Protein AF-A0A8T2P5W5-F1 (afdb_monomer)

Sequence (248 aa):
HEFTTTSQKTYERLNFRKAGTGVYHTVVFQAEGATLTDVHRFCQSTCSQESCCDGFILNQNILSGGLQYNKQRMQFTFSFGGQNFNITDAALPPTSKNKTDYQATIIGFERIYLWRDSDMTTRQKSPTECAGVSTQLGQRVPIPDGVKEGFKAVDSTAVRVDSSRNIPNQQYWIFKHHSSAEEAQLWCLQRCEEEELCHVADIRDDGPSYFTCALYPNTQVCGAYDTPLRQPCSLVLPQPPQKAHRKQ

Organism: NCBI:txid121402

Radius of gyration: 22.55 Å; Cα contacts (8 Å, |Δi|>4): 363; chains: 1; bounding box: 73×47×56 Å

Nearest PDB structures (foldseek):
  7n4y-assembly1_B  TM=6.938E-01  e=2.577E-16  Bos indicus x Bos taurus
  6scj-assembly1_B  TM=6.973E-01  e=2.146E-13  Homo sapiens
  7b75-assembly1_B  TM=6.772E-01  e=4.683E-13  Homo sapiens
  7qtq-assembly1_B  TM=8.649E-01  e=1.320E-07  Bos taurus
  7qtq-assembly1_A  TM=8.640E-01  e=1.243E-07  Bos taurus

Secondary structure (DSSP, 8-state):
--------PPEEE-S-S---S---------TTT--HHHHHHHHHHHHHH-TT-SEEEEEE----S--EEETTTTEEEEEETTEEEEEEGGGS-GGGTT----------EEEEEEETT--TTTSPPPPGGGS----TT-S-PPPPGGGGGGEEEPPGGGEEE-TTS----EEEEEETTT--HHHHHHHHHHHHHH-TT--EEEEE--SSSEEEEEEE---EEPPPTTS-S-PPPEEEESS--SSEEEE-

Mean predicted aligned error: 12.71 Å

Solvent-accessible surface area (backbone atoms only — not comparable to full-atom values): 15380 Å² total; per-residue (Å²): 134,84,80,78,76,72,73,79,74,54,69,42,80,51,94,53,77,76,68,90,72,83,66,62,78,87,85,87,81,56,78,92,80,47,53,74,69,54,52,49,52,48,52,52,51,55,36,59,73,38,91,79,43,53,56,53,74,48,71,52,64,58,81,60,46,43,63,55,69,40,81,90,74,48,26,33,46,46,77,52,83,90,42,81,44,75,47,48,64,88,84,54,67,86,85,64,80,84,74,87,83,48,65,68,62,79,68,66,49,56,46,35,30,37,34,73,83,57,51,70,68,76,52,74,84,68,61,76,87,63,53,35,72,71,50,88,86,58,60,81,68,79,76,62,76,68,59,59,72,52,40,40,79,55,61,62,88,60,47,44,67,40,69,86,54,92,71,76,63,52,77,45,79,44,46,51,68,82,36,53,76,65,55,46,44,53,51,40,48,49,50,37,69,75,36,87,65,36,31,31,32,30,43,36,83,86,51,98,53,30,32,41,30,39,35,26,45,84,48,63,47,57,62,60,96,88,50,85,90,76,57,72,67,28,42,52,36,56,54,82,65,78,51,27,31,31,60,111

Structure (mmCIF, N/CA/C/O backbone):
data_AF-A0A8T2P5W5-F1
#
_entry.id   AF-A0A8T2P5W5-F1
#
loop_
_atom_site.group_PDB
_atom_site.id
_atom_site.type_symbol
_atom_site.label_atom_id
_atom_site.label_alt_id
_atom_site.label_comp_id
_atom_site.label_asym_id
_atom_site.label_entity_id
_atom_site.label_seq_id
_atom_site.pdbx_PDB_ins_code
_atom_site.Cartn_x
_atom_site.Cartn_y
_atom_site.Cartn_z
_atom_site.occupancy
_atom_site.B_iso_or_equiv
_atom_site.auth_seq_id
_atom_site.auth_comp_id
_atom_site.auth_asym_id
_atom_site.auth_atom_id
_atom_site.pdbx_PDB_model_num
ATOM 1 N N . HIS A 1 1 ? 36.006 -19.719 -9.994 1.00 31.94 1 HIS A N 1
ATOM 2 C CA . HIS A 1 1 ? 34.819 -19.087 -10.595 1.00 31.94 1 HIS A CA 1
ATOM 3 C C . HIS A 1 1 ? 33.592 -19.734 -9.983 1.00 31.94 1 HIS A C 1
ATOM 5 O O . HIS A 1 1 ? 33.198 -20.807 -10.419 1.00 31.94 1 HIS A O 1
ATOM 11 N N . GLU A 1 2 ? 33.064 -19.145 -8.912 1.00 26.70 2 GLU A N 1
ATOM 12 C CA . GLU A 1 2 ? 31.767 -19.552 -8.376 1.00 26.70 2 GLU A CA 1
ATOM 13 C C . GLU A 1 2 ? 30.689 -19.072 -9.345 1.00 26.70 2 GLU A C 1
ATOM 15 O O . GLU A 1 2 ? 30.576 -17.881 -9.628 1.00 26.70 2 GLU A O 1
ATOM 20 N N . PHE A 1 3 ? 29.940 -20.018 -9.904 1.00 30.50 3 PHE A N 1
ATOM 21 C CA . PHE A 1 3 ? 28.687 -19.723 -10.574 1.00 30.50 3 PHE A CA 1
ATOM 22 C C . PHE A 1 3 ? 27.689 -19.337 -9.485 1.00 30.50 3 PHE A C 1
ATOM 24 O O . PHE A 1 3 ? 27.093 -20.204 -8.849 1.00 30.50 3 PHE A O 1
ATOM 31 N N . THR A 1 4 ? 27.499 -18.040 -9.259 1.00 33.09 4 THR A N 1
ATOM 32 C CA . THR A 1 4 ? 26.260 -17.545 -8.666 1.00 33.09 4 THR A CA 1
ATOM 33 C C . THR A 1 4 ? 25.150 -17.889 -9.649 1.00 33.09 4 THR A C 1
ATOM 35 O O . THR A 1 4 ? 24.893 -17.174 -10.612 1.00 33.09 4 THR A O 1
ATOM 38 N N . THR A 1 5 ? 24.518 -19.043 -9.454 1.00 36.25 5 THR A N 1
ATOM 39 C CA . THR A 1 5 ? 23.202 -19.326 -10.018 1.00 36.25 5 THR A CA 1
ATOM 40 C C . THR A 1 5 ? 22.262 -18.266 -9.468 1.00 36.25 5 THR A C 1
ATOM 42 O O . THR A 1 5 ? 21.729 -18.421 -8.371 1.00 36.25 5 THR A O 1
ATOM 45 N N . THR A 1 6 ? 22.113 -17.152 -10.186 1.00 52.16 6 THR A N 1
ATOM 46 C CA . THR A 1 6 ? 21.076 -16.163 -9.916 1.00 52.16 6 THR A CA 1
ATOM 47 C C . THR A 1 6 ? 19.766 -16.928 -9.997 1.00 52.16 6 THR A C 1
ATOM 49 O O . THR A 1 6 ? 19.377 -17.384 -11.075 1.00 52.16 6 THR A O 1
ATOM 52 N N . SER A 1 7 ? 19.130 -17.167 -8.851 1.00 57.09 7 SER A N 1
ATOM 53 C CA . SER A 1 7 ? 17.782 -17.713 -8.821 1.00 57.09 7 SER A CA 1
ATOM 54 C C . SER A 1 7 ? 16.935 -16.853 -9.754 1.00 57.09 7 SER A C 1
ATOM 56 O O . SER A 1 7 ? 16.974 -15.622 -9.700 1.00 57.09 7 SER A O 1
ATOM 58 N N . GLN A 1 8 ? 16.252 -17.494 -10.699 1.00 74.31 8 GLN A N 1
ATOM 59 C CA . GLN A 1 8 ? 15.473 -16.780 -11.698 1.00 74.31 8 GLN A CA 1
ATOM 60 C C . GLN A 1 8 ? 14.353 -16.025 -10.971 1.00 74.31 8 GLN A C 1
ATOM 62 O O . GLN A 1 8 ? 13.382 -16.634 -10.516 1.00 74.31 8 GLN A O 1
ATOM 67 N N . LYS A 1 9 ? 14.514 -14.702 -10.809 1.00 87.06 9 LYS A N 1
ATOM 68 C CA . LYS A 1 9 ? 13.533 -13.863 -10.115 1.00 87.06 9 LYS A CA 1
ATOM 69 C C . LYS A 1 9 ? 12.185 -14.006 -10.816 1.00 87.06 9 LYS A C 1
ATOM 71 O O . LYS A 1 9 ? 12.059 -13.772 -12.020 1.00 87.06 9 LYS A O 1
ATOM 76 N N . THR A 1 10 ? 11.178 -14.415 -10.053 1.00 89.81 10 THR A N 1
ATOM 77 C CA . THR A 1 10 ? 9.812 -14.582 -10.552 1.00 89.81 10 THR A CA 1
ATOM 78 C C . THR A 1 10 ? 8.980 -13.387 -10.121 1.00 89.81 10 THR A C 1
ATOM 80 O O . THR A 1 10 ? 8.837 -13.120 -8.928 1.00 89.81 10 THR A O 1
ATOM 83 N N . TYR A 1 11 ? 8.443 -12.660 -11.098 1.00 91.38 11 TYR A N 1
ATOM 84 C CA . TYR A 1 11 ? 7.692 -11.434 -10.861 1.00 91.38 11 TYR A CA 1
ATOM 85 C C . TYR A 1 11 ? 6.194 -11.676 -10.944 1.00 91.38 11 TYR A C 1
ATOM 87 O O . TYR A 1 11 ? 5.699 -12.265 -11.907 1.00 91.38 11 TYR A O 1
ATOM 95 N N . GLU A 1 12 ? 5.470 -11.155 -9.964 1.00 91.50 12 GLU A N 1
ATOM 96 C CA . GLU A 1 12 ? 4.017 -11.189 -9.922 1.00 91.50 12 GLU A CA 1
ATOM 97 C C . GLU A 1 12 ? 3.433 -9.809 -10.137 1.00 9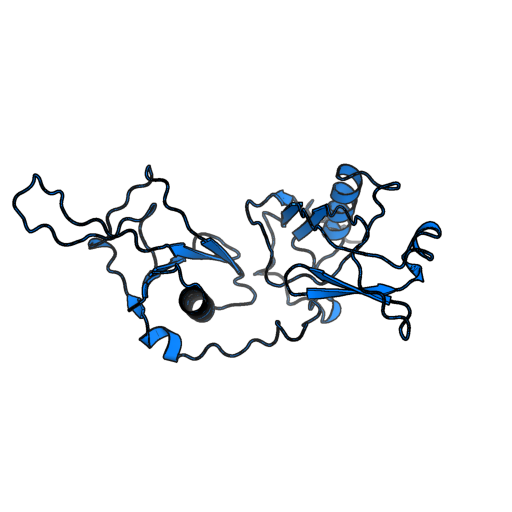1.50 12 GLU A C 1
ATOM 99 O O . GLU A 1 12 ? 3.867 -8.826 -9.534 1.00 91.50 12 GLU A O 1
ATOM 104 N N . ARG A 1 13 ? 2.402 -9.752 -10.982 1.00 89.94 13 ARG A N 1
ATOM 105 C CA . ARG A 1 13 ? 1.618 -8.540 -11.153 1.00 89.94 13 ARG A CA 1
ATOM 106 C C . ARG A 1 13 ? 0.750 -8.329 -9.919 1.00 89.94 13 ARG A C 1
ATOM 108 O O . ARG A 1 13 ? -0.084 -9.169 -9.594 1.00 89.94 13 ARG A O 1
ATOM 115 N N . LEU A 1 14 ? 0.901 -7.170 -9.299 1.00 87.56 14 LEU A N 1
ATOM 116 C CA . LEU A 1 14 ? 0.086 -6.751 -8.175 1.00 87.56 14 LEU A CA 1
ATOM 117 C C . LEU A 1 14 ? -1.181 -6.023 -8.638 1.00 87.56 14 LEU A C 1
ATOM 119 O O . LEU A 1 14 ? -1.238 -5.454 -9.731 1.00 87.56 14 LEU A O 1
ATOM 123 N N . ASN A 1 15 ? -2.178 -5.983 -7.755 1.00 83.94 15 ASN A N 1
ATOM 124 C CA . ASN A 1 15 ? -3.429 -5.249 -7.965 1.00 83.94 15 ASN A CA 1
ATOM 125 C C . ASN A 1 15 ? -3.363 -3.781 -7.493 1.00 83.94 15 ASN A C 1
ATOM 127 O O . ASN A 1 15 ? -4.387 -3.098 -7.458 1.00 83.94 15 ASN A O 1
ATOM 131 N N . PHE A 1 16 ? -2.173 -3.281 -7.146 1.00 79.62 16 PHE A N 1
ATOM 132 C CA . PHE A 1 16 ? -1.971 -1.874 -6.801 1.00 79.62 16 PHE A CA 1
ATOM 133 C C . PHE A 1 16 ? -1.970 -0.990 -8.039 1.00 79.62 16 PHE A C 1
ATOM 135 O O . PHE A 1 16 ? -1.527 -1.381 -9.118 1.00 79.62 16 PHE A O 1
ATOM 142 N N . ARG A 1 17 ? -2.448 0.239 -7.846 1.00 68.50 17 ARG A N 1
ATOM 143 C CA . ARG A 1 17 ? -2.510 1.257 -8.898 1.00 68.50 17 ARG A CA 1
ATOM 144 C C . ARG A 1 17 ? -1.330 2.215 -8.896 1.00 68.50 17 ARG A C 1
ATOM 146 O O . ARG A 1 17 ? -1.208 2.950 -9.859 1.00 68.50 17 ARG A O 1
ATOM 153 N N . LYS A 1 18 ? -0.554 2.260 -7.809 1.00 69.75 18 LYS A N 1
ATOM 154 C CA . LYS A 1 18 ? 0.545 3.207 -7.614 1.00 69.75 18 LYS A CA 1
ATOM 155 C C . LYS A 1 18 ? 1.551 2.680 -6.592 1.00 69.75 18 LYS A C 1
ATOM 157 O O . LYS A 1 18 ? 1.154 2.034 -5.623 1.00 69.75 18 LYS A O 1
ATOM 162 N N . ALA A 1 19 ? 2.828 3.006 -6.783 1.00 67.31 19 ALA A N 1
ATOM 163 C CA . ALA A 1 19 ? 3.866 2.886 -5.759 1.00 67.31 19 ALA A CA 1
ATOM 164 C C . ALA A 1 19 ? 4.188 4.273 -5.176 1.00 67.31 19 ALA A C 1
ATOM 166 O O . ALA A 1 19 ? 4.350 5.239 -5.920 1.00 67.31 19 ALA A O 1
ATOM 167 N N . GLY A 1 20 ? 4.236 4.389 -3.845 1.00 62.25 20 GLY A N 1
ATOM 168 C CA . GLY A 1 20 ? 4.478 5.667 -3.161 1.00 62.25 20 GLY A CA 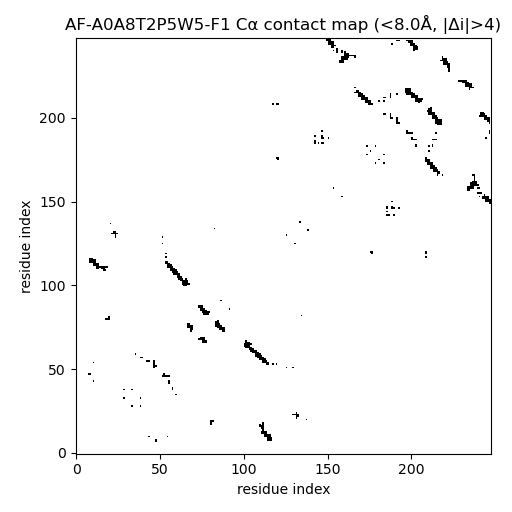1
ATOM 169 C C . GLY A 1 20 ? 5.955 6.063 -3.061 1.00 62.25 20 GLY A C 1
ATOM 170 O O . GLY A 1 20 ? 6.265 7.250 -3.043 1.00 62.25 20 GLY A O 1
ATOM 171 N N . THR A 1 21 ? 6.860 5.084 -2.999 1.00 65.38 21 THR A N 1
ATOM 172 C CA . THR A 1 21 ? 8.315 5.260 -2.849 1.00 65.38 21 THR A CA 1
ATOM 173 C C . THR A 1 21 ? 9.062 4.086 -3.504 1.00 65.38 21 THR A C 1
ATOM 175 O O . THR A 1 21 ? 8.441 3.102 -3.906 1.00 65.38 21 THR A O 1
ATOM 178 N N . GLY A 1 22 ? 10.394 4.180 -3.621 1.00 63.16 22 GLY A N 1
ATOM 179 C CA . GLY A 1 22 ? 11.247 3.051 -4.032 1.00 63.16 22 GLY A CA 1
ATOM 180 C C . GLY A 1 22 ? 11.596 2.974 -5.523 1.00 63.16 22 GLY A C 1
ATOM 181 O O . GLY A 1 22 ? 12.204 1.999 -5.953 1.00 63.16 22 GLY A O 1
ATOM 182 N N . VAL A 1 23 ? 11.264 3.995 -6.319 1.00 68.06 23 VAL A N 1
ATOM 183 C CA . VAL A 1 23 ? 11.706 4.086 -7.721 1.00 68.06 23 VAL A CA 1
ATOM 184 C C . VAL A 1 23 ? 13.104 4.704 -7.770 1.00 68.06 23 VAL A C 1
ATOM 186 O O . VAL A 1 23 ? 13.278 5.881 -7.460 1.00 68.06 23 VAL A O 1
ATOM 189 N N . TYR A 1 24 ? 14.109 3.915 -8.156 1.00 63.78 24 TYR A N 1
ATOM 190 C CA . TYR A 1 24 ? 15.501 4.379 -8.263 1.00 63.78 24 TYR A CA 1
ATOM 191 C C . TYR A 1 24 ? 16.001 4.496 -9.706 1.00 63.78 24 TYR A C 1
ATOM 193 O O . TYR A 1 24 ? 16.910 5.276 -9.978 1.00 63.78 24 TYR A O 1
ATOM 201 N N . HIS A 1 25 ? 15.385 3.771 -10.641 1.00 69.38 25 HIS A N 1
ATOM 202 C CA . HIS A 1 25 ? 15.751 3.781 -12.052 1.00 69.38 25 HIS A CA 1
ATOM 203 C C . HIS A 1 25 ? 14.504 3.944 -12.926 1.00 69.38 25 HIS A C 1
ATOM 205 O O . HIS A 1 25 ? 13.449 3.377 -12.642 1.00 69.38 25 HIS A O 1
ATOM 211 N N . THR A 1 26 ? 14.589 4.755 -13.981 1.00 70.06 26 THR A N 1
ATOM 212 C CA . THR A 1 26 ? 13.466 5.014 -14.893 1.00 70.06 26 THR A CA 1
ATOM 213 C C . THR A 1 26 ? 13.966 5.074 -16.325 1.00 70.06 26 THR A C 1
ATOM 215 O O . THR A 1 26 ? 14.898 5.813 -16.632 1.00 70.06 26 THR A O 1
ATOM 218 N N . VAL A 1 27 ? 13.308 4.319 -17.202 1.00 70.25 27 VAL A N 1
ATOM 219 C CA . VAL A 1 27 ? 13.601 4.266 -18.636 1.00 70.25 27 VAL A CA 1
ATOM 220 C C . VAL A 1 27 ? 12.326 4.592 -19.404 1.00 70.25 27 VAL A C 1
ATOM 222 O O . VAL A 1 27 ? 11.241 4.144 -19.034 1.00 70.25 27 VAL A O 1
ATOM 225 N N . VAL A 1 28 ? 12.454 5.384 -20.467 1.00 70.75 28 VAL A N 1
ATOM 226 C CA . VAL A 1 28 ? 11.335 5.806 -21.315 1.00 70.75 28 VAL A CA 1
ATOM 227 C C . VAL A 1 28 ? 11.518 5.221 -22.710 1.00 70.75 28 VAL A C 1
ATOM 229 O O . VAL A 1 28 ? 12.572 5.383 -23.320 1.00 70.75 28 VAL A O 1
ATOM 232 N N . PHE A 1 29 ? 10.477 4.558 -23.212 1.00 66.44 29 PHE A N 1
ATOM 233 C CA . PHE A 1 29 ? 10.442 3.953 -24.543 1.00 66.44 29 PHE A CA 1
ATOM 234 C C . PHE A 1 29 ? 9.488 4.722 -25.454 1.00 66.44 29 PHE A C 1
ATOM 236 O O . PHE A 1 29 ? 8.441 5.197 -25.013 1.00 66.44 29 PHE A O 1
ATOM 243 N N . GLN A 1 30 ? 9.829 4.816 -26.738 1.00 63.22 30 GLN A N 1
ATOM 244 C CA . GLN A 1 30 ? 8.930 5.371 -27.748 1.00 63.22 30 GLN A CA 1
ATOM 245 C C . GLN A 1 30 ? 7.917 4.315 -28.196 1.00 63.22 30 GLN A C 1
ATOM 247 O O . GLN A 1 30 ? 8.290 3.176 -28.475 1.00 63.22 30 GLN A O 1
ATOM 252 N N . ALA A 1 31 ? 6.648 4.713 -28.318 1.00 62.12 31 ALA A N 1
ATOM 253 C CA . ALA A 1 31 ? 5.560 3.811 -28.700 1.00 62.12 31 ALA A CA 1
ATOM 254 C C . ALA A 1 31 ? 5.723 3.213 -30.112 1.00 62.12 31 ALA A C 1
ATOM 256 O O . ALA A 1 31 ? 5.263 2.104 -30.357 1.00 62.12 31 ALA A O 1
ATOM 257 N N . GLU A 1 32 ? 6.396 3.918 -31.028 1.00 62.66 32 GLU A N 1
ATOM 258 C CA . GLU A 1 32 ? 6.670 3.435 -32.392 1.00 62.66 32 GLU A CA 1
ATOM 259 C C . GLU A 1 32 ? 7.803 2.393 -32.443 1.00 62.66 32 GLU A C 1
ATOM 261 O O . GLU A 1 32 ? 7.894 1.635 -33.405 1.00 62.66 32 GLU A O 1
ATOM 266 N N . GLY A 1 33 ? 8.656 2.335 -31.412 1.00 65.81 33 GLY A N 1
ATOM 267 C CA . GLY A 1 33 ? 9.850 1.483 -31.378 1.00 65.81 33 GLY A CA 1
ATOM 268 C C . GLY A 1 33 ? 9.773 0.281 -30.435 1.00 65.81 33 GLY A C 1
ATOM 269 O O . GLY A 1 33 ? 10.686 -0.542 -30.446 1.00 65.81 33 GLY A O 1
ATOM 270 N N . ALA A 1 34 ? 8.731 0.168 -29.605 1.00 72.12 34 ALA A N 1
ATOM 271 C CA . ALA A 1 34 ? 8.600 -0.919 -28.637 1.00 72.12 34 ALA A CA 1
ATOM 272 C C . ALA A 1 34 ? 7.134 -1.237 -28.319 1.00 72.12 34 ALA A C 1
ATOM 274 O O . ALA A 1 34 ? 6.332 -0.342 -28.045 1.00 72.12 34 ALA A O 1
ATOM 275 N N . THR A 1 35 ? 6.787 -2.526 -28.277 1.00 81.12 35 THR A N 1
ATOM 276 C CA . THR A 1 35 ? 5.483 -2.965 -27.763 1.00 81.12 35 THR A CA 1
ATOM 277 C C . THR A 1 35 ? 5.509 -3.077 -26.237 1.00 81.12 35 THR A C 1
ATOM 279 O O . THR A 1 35 ? 6.568 -3.236 -25.629 1.00 81.12 35 THR A O 1
ATOM 282 N N . LEU A 1 36 ? 4.341 -3.075 -25.582 1.00 80.81 36 LEU A N 1
ATOM 283 C CA . LEU A 1 36 ? 4.258 -3.303 -24.128 1.00 80.81 36 LEU A CA 1
ATOM 284 C C . LEU A 1 36 ? 4.911 -4.614 -23.687 1.00 80.81 36 LEU A C 1
ATOM 286 O O . LEU A 1 36 ? 5.462 -4.688 -22.592 1.00 80.81 36 LEU A O 1
ATOM 290 N N . THR A 1 37 ? 4.832 -5.647 -24.524 1.00 85.00 37 THR A N 1
ATOM 291 C CA . THR A 1 37 ? 5.444 -6.948 -24.250 1.00 85.00 37 THR A CA 1
ATOM 292 C C . THR A 1 37 ? 6.968 -6.855 -24.280 1.00 85.00 37 THR A C 1
ATOM 294 O O . THR A 1 37 ? 7.637 -7.477 -23.455 1.00 85.00 37 THR A O 1
ATOM 297 N N . ASP A 1 38 ? 7.523 -6.055 -25.192 1.00 85.75 38 ASP A N 1
ATOM 298 C CA . ASP A 1 38 ? 8.967 -5.826 -25.277 1.00 85.75 38 ASP A CA 1
ATOM 299 C C . ASP A 1 38 ? 9.466 -5.036 -24.072 1.00 85.75 38 ASP A C 1
ATOM 301 O O . ASP A 1 38 ? 10.432 -5.448 -23.434 1.00 85.75 38 ASP A O 1
ATOM 305 N N . VAL A 1 39 ? 8.749 -3.973 -23.692 1.00 84.56 39 VAL A N 1
ATOM 306 C CA . VAL A 1 39 ? 9.064 -3.185 -22.491 1.00 84.56 39 VAL A CA 1
ATOM 307 C C . VAL A 1 39 ? 8.958 -4.047 -21.231 1.00 84.56 39 VAL A C 1
ATOM 309 O O . VAL A 1 39 ? 9.839 -3.998 -20.377 1.00 84.56 39 VAL A O 1
ATOM 312 N N . HIS A 1 40 ? 7.933 -4.898 -21.128 1.00 88.00 40 HIS A N 1
ATOM 313 C CA . HIS A 1 40 ? 7.803 -5.841 -20.017 1.00 88.00 40 HIS A CA 1
ATOM 314 C C . HIS A 1 40 ? 9.013 -6.777 -19.916 1.00 88.00 40 HIS A C 1
ATOM 316 O O . HIS A 1 40 ? 9.596 -6.910 -18.841 1.00 88.00 40 HIS A O 1
ATOM 322 N N . ARG A 1 41 ? 9.421 -7.404 -21.029 1.00 89.31 41 ARG A N 1
ATOM 323 C CA . ARG A 1 41 ? 10.603 -8.281 -21.061 1.00 89.31 41 ARG A CA 1
ATOM 324 C C . ARG A 1 41 ? 11.886 -7.533 -20.720 1.00 89.31 41 ARG A C 1
ATOM 326 O O . ARG A 1 41 ? 12.713 -8.073 -19.990 1.00 89.31 41 ARG A O 1
ATOM 333 N N . PHE A 1 42 ? 12.035 -6.306 -21.215 1.00 88.88 42 PHE A N 1
ATOM 334 C CA . PHE A 1 42 ? 13.171 -5.454 -20.891 1.00 88.88 42 PHE A CA 1
ATOM 335 C C . PHE A 1 42 ? 13.244 -5.188 -19.384 1.00 88.88 42 PHE A C 1
ATOM 337 O O . PHE A 1 42 ? 14.240 -5.539 -18.759 1.00 88.88 42 PHE A O 1
ATOM 344 N N . CYS A 1 43 ? 12.177 -4.653 -18.780 1.00 89.25 43 CYS A N 1
ATOM 345 C CA . CYS A 1 43 ? 12.154 -4.343 -17.350 1.00 89.25 43 CYS A CA 1
ATOM 346 C C . CYS A 1 43 ? 12.377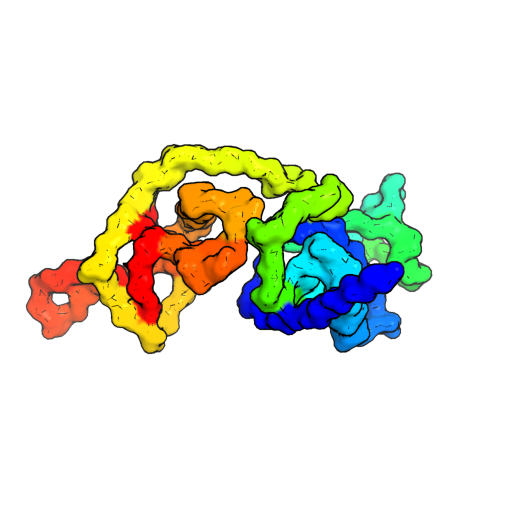 -5.590 -16.487 1.00 89.25 43 CYS A C 1
ATOM 348 O O . CYS A 1 43 ? 13.147 -5.536 -15.531 1.00 89.25 43 CYS A O 1
ATOM 350 N N . GLN A 1 44 ? 11.770 -6.721 -16.858 1.00 90.62 44 GLN A N 1
ATOM 351 C CA . GLN A 1 44 ? 11.987 -7.996 -16.178 1.00 90.62 44 GLN A CA 1
ATOM 352 C C . GLN A 1 44 ? 13.455 -8.437 -16.249 1.00 90.62 44 GLN A C 1
ATOM 354 O O . GLN A 1 44 ? 14.025 -8.825 -15.230 1.00 90.62 44 GLN A O 1
ATOM 359 N N . SER A 1 45 ? 14.077 -8.369 -17.428 1.00 89.56 45 SER A N 1
ATOM 360 C CA . SER A 1 45 ? 15.479 -8.751 -17.617 1.00 89.56 45 SER A CA 1
ATOM 361 C C . SER A 1 45 ? 16.423 -7.839 -16.835 1.00 89.56 45 SER A C 1
ATOM 363 O O . SER A 1 45 ? 17.265 -8.337 -16.093 1.00 89.56 45 SER A O 1
ATOM 365 N N . THR A 1 46 ? 16.264 -6.520 -16.954 1.00 88.56 46 THR A N 1
ATOM 366 C CA . THR A 1 46 ? 17.100 -5.535 -16.252 1.00 88.56 46 THR A CA 1
ATOM 367 C C . THR A 1 46 ? 16.982 -5.700 -14.738 1.00 88.56 46 THR A C 1
ATOM 369 O O . THR A 1 46 ? 17.985 -5.853 -14.047 1.00 88.56 46 THR A O 1
ATOM 372 N N . CYS A 1 47 ? 15.756 -5.809 -14.220 1.00 88.88 47 CYS A N 1
ATOM 373 C CA . CYS A 1 47 ? 15.517 -6.017 -12.792 1.00 88.88 47 CYS A CA 1
ATOM 374 C C . CYS A 1 47 ? 16.069 -7.363 -12.280 1.00 88.88 47 CYS A C 1
ATOM 376 O O . CYS A 1 47 ? 16.474 -7.492 -11.123 1.00 88.88 47 CYS A O 1
ATOM 378 N N . SER A 1 48 ? 16.117 -8.387 -13.136 1.00 89.69 48 SER A N 1
ATOM 379 C CA . SER A 1 48 ? 16.694 -9.689 -12.773 1.00 89.69 48 SER A CA 1
ATOM 380 C C . SER A 1 48 ? 18.214 -9.638 -12.642 1.00 89.69 48 SER A C 1
ATOM 382 O O . SER A 1 48 ? 18.777 -10.369 -11.830 1.00 89.69 48 SER A O 1
ATOM 384 N N . GLN A 1 49 ? 18.868 -8.784 -13.429 1.00 87.12 49 GLN A N 1
ATOM 385 C CA . GLN A 1 49 ? 20.323 -8.616 -13.423 1.00 87.12 49 GLN A CA 1
ATOM 386 C C . GLN A 1 49 ? 20.794 -7.700 -12.290 1.00 87.12 49 GLN A C 1
ATOM 388 O O . GLN A 1 49 ? 21.919 -7.836 -11.814 1.00 87.12 49 GLN A O 1
ATOM 393 N N . GLU A 1 50 ? 19.935 -6.794 -11.828 1.00 83.38 50 GLU A N 1
ATOM 394 C CA . GLU A 1 50 ? 20.262 -5.871 -10.748 1.00 83.38 50 GLU A CA 1
ATOM 395 C C . GLU A 1 50 ? 19.990 -6.485 -9.370 1.00 83.38 50 GLU A C 1
ATOM 397 O O . GLU A 1 50 ? 18.877 -6.912 -9.047 1.00 83.38 50 GLU A O 1
ATOM 402 N N . SER A 1 51 ? 21.007 -6.485 -8.506 1.00 79.81 51 SER A N 1
ATOM 403 C CA . SER A 1 51 ? 20.902 -6.985 -7.128 1.00 79.81 51 SER A CA 1
ATOM 404 C C . SER A 1 51 ? 19.912 -6.184 -6.283 1.00 79.81 51 SER A C 1
ATOM 406 O O . SER A 1 51 ? 19.301 -6.736 -5.377 1.00 79.81 51 SER A O 1
ATOM 408 N N . CYS A 1 52 ? 19.724 -4.904 -6.600 1.00 79.69 52 CYS A N 1
ATOM 409 C CA . CYS A 1 52 ? 18.884 -3.976 -5.850 1.00 79.69 52 CYS A CA 1
ATOM 410 C C . CYS A 1 52 ? 17.435 -3.907 -6.327 1.00 79.69 52 CYS A C 1
ATOM 412 O O . CYS A 1 52 ? 16.622 -3.224 -5.709 1.00 79.69 52 CYS A O 1
ATOM 414 N N . CYS A 1 53 ? 17.108 -4.590 -7.422 1.00 86.25 53 CYS A N 1
ATOM 415 C CA . CYS A 1 53 ? 15.781 -4.511 -7.994 1.00 86.25 53 CYS A CA 1
ATOM 416 C C . CYS A 1 53 ? 14.862 -5.584 -7.411 1.00 86.25 53 CYS A C 1
ATOM 418 O O . CYS A 1 53 ? 15.034 -6.782 -7.662 1.00 86.25 53 CYS A O 1
ATOM 420 N N . ASP A 1 54 ? 13.856 -5.136 -6.666 1.00 88.00 54 ASP A N 1
ATOM 421 C CA . ASP A 1 54 ? 12.817 -5.990 -6.084 1.00 88.00 54 ASP A CA 1
ATOM 422 C C . ASP A 1 54 ? 11.523 -5.997 -6.897 1.00 88.00 54 ASP A C 1
ATOM 424 O O . ASP A 1 54 ? 10.638 -6.816 -6.667 1.00 88.00 54 ASP A O 1
ATOM 428 N N . GLY A 1 55 ? 11.411 -5.117 -7.885 1.00 89.75 55 GLY A N 1
ATOM 429 C CA . GLY A 1 55 ? 10.226 -4.992 -8.712 1.00 89.75 55 GLY A CA 1
ATOM 430 C C . GLY A 1 55 ? 10.368 -3.885 -9.742 1.00 89.75 55 GLY A C 1
ATOM 431 O O . GLY A 1 55 ? 11.303 -3.089 -9.705 1.00 89.75 55 GLY A O 1
ATOM 432 N N . PHE A 1 56 ? 9.422 -3.833 -10.668 1.00 88.06 56 PHE A N 1
ATOM 433 C CA . PHE A 1 56 ? 9.369 -2.804 -11.695 1.00 88.06 56 PHE A CA 1
ATOM 434 C C . PHE A 1 56 ? 7.928 -2.381 -11.959 1.00 88.06 56 PHE A C 1
ATOM 436 O O . PHE A 1 56 ? 6.972 -3.120 -11.713 1.00 88.06 56 PHE A O 1
ATOM 443 N N . ILE A 1 57 ? 7.774 -1.166 -12.474 1.00 84.56 57 ILE A N 1
ATOM 444 C CA . ILE A 1 57 ? 6.478 -0.582 -12.804 1.00 84.56 57 ILE A CA 1
ATOM 445 C C . ILE A 1 57 ? 6.458 -0.334 -14.304 1.00 84.56 57 ILE A C 1
ATOM 447 O O . ILE A 1 57 ? 7.363 0.294 -14.851 1.00 84.56 57 ILE A O 1
ATOM 451 N N . LEU A 1 58 ? 5.420 -0.827 -14.970 1.00 83.12 58 LEU A N 1
ATOM 452 C CA . LEU A 1 58 ? 5.150 -0.517 -16.363 1.00 83.12 58 LEU A CA 1
ATOM 453 C C . LEU A 1 58 ? 4.041 0.509 -16.435 1.00 83.12 58 LEU A C 1
ATOM 455 O O . LEU A 1 58 ? 2.925 0.248 -15.991 1.00 83.12 58 LEU A O 1
ATOM 459 N N . ASN A 1 59 ? 4.353 1.637 -17.058 1.00 74.44 59 ASN A N 1
ATOM 460 C CA . ASN A 1 59 ? 3.396 2.699 -17.298 1.00 74.44 59 ASN A CA 1
ATOM 461 C C . ASN A 1 59 ? 3.223 2.881 -18.793 1.00 74.44 59 ASN A C 1
ATOM 463 O O . ASN A 1 59 ? 4.172 3.223 -19.498 1.00 74.44 59 ASN A O 1
ATOM 467 N N . GLN A 1 60 ? 2.004 2.658 -19.275 1.00 72.44 60 GLN A N 1
ATOM 468 C CA . GLN A 1 60 ? 1.640 3.054 -20.625 1.00 72.44 60 GLN A CA 1
ATOM 469 C C . GLN A 1 60 ? 0.942 4.401 -20.560 1.00 72.44 60 GLN A C 1
ATOM 471 O O . GLN A 1 60 ? -0.173 4.501 -20.052 1.00 72.44 60 GLN A O 1
ATOM 476 N N . ASN A 1 61 ? 1.608 5.419 -21.092 1.00 64.75 61 ASN A N 1
ATOM 477 C CA . ASN A 1 61 ? 1.056 6.756 -21.207 1.00 64.75 61 ASN A CA 1
ATOM 478 C C . ASN A 1 61 ? 0.898 7.097 -22.684 1.00 64.75 61 ASN A C 1
ATOM 480 O O . ASN A 1 61 ? 1.846 6.981 -23.462 1.00 64.75 61 ASN A O 1
ATOM 484 N N . ILE A 1 62 ? -0.294 7.546 -23.065 1.00 58.34 62 ILE A N 1
ATOM 485 C CA . ILE A 1 62 ? -0.492 8.195 -24.356 1.00 58.34 62 ILE A CA 1
ATOM 486 C C . ILE A 1 62 ? -0.082 9.652 -24.158 1.00 58.34 62 ILE A C 1
ATOM 488 O O . ILE A 1 62 ? -0.850 10.470 -23.657 1.00 58.34 62 ILE A O 1
ATOM 492 N N . LEU A 1 63 ? 1.165 9.972 -24.504 1.00 53.88 63 LEU A N 1
ATOM 493 C CA . LEU A 1 63 ? 1.649 11.351 -24.533 1.00 53.88 63 LEU A CA 1
ATOM 494 C C . LEU A 1 63 ? 1.118 12.036 -25.797 1.00 53.88 63 LEU A C 1
ATOM 496 O O . LEU A 1 63 ? 1.858 12.332 -26.734 1.00 53.88 63 LEU A O 1
ATOM 500 N N . SER A 1 64 ? -0.186 12.293 -25.830 1.00 43.78 64 SER A N 1
ATOM 501 C CA . SER A 1 64 ? -0.772 13.222 -26.790 1.00 43.78 64 SER A CA 1
ATOM 502 C C . SER A 1 64 ? -0.417 14.624 -26.331 1.00 43.78 64 SER A C 1
ATOM 504 O O . SER A 1 64 ? -1.171 15.220 -25.580 1.00 43.78 64 SER A O 1
ATOM 506 N N . GLY A 1 65 ? 0.782 15.078 -26.710 1.00 44.06 65 GLY A N 1
ATOM 507 C CA . GLY A 1 65 ? 1.263 16.449 -26.575 1.00 44.06 65 GLY A CA 1
ATOM 508 C C . GLY A 1 65 ? 0.824 17.169 -25.296 1.00 44.06 65 GLY A C 1
ATOM 509 O O . GLY A 1 65 ? -0.222 17.796 -25.295 1.00 44.06 65 GLY A O 1
ATOM 510 N N . GLY A 1 66 ? 1.630 17.124 -24.232 1.00 43.47 66 GLY A N 1
ATOM 511 C CA . GLY A 1 66 ? 1.244 17.667 -22.917 1.00 43.47 66 GLY A CA 1
ATOM 512 C C . GLY A 1 66 ? 2.401 18.009 -21.973 1.00 43.47 66 GLY A C 1
ATOM 513 O O . GLY A 1 66 ? 2.182 18.138 -20.775 1.00 43.47 66 GLY A O 1
ATOM 514 N N . LEU A 1 67 ? 3.639 18.083 -22.466 1.00 50.97 67 LEU A N 1
ATOM 515 C CA . LEU A 1 67 ? 4.821 18.249 -21.618 1.00 50.97 67 LEU A CA 1
ATOM 516 C C . LEU A 1 67 ? 5.218 19.730 -21.527 1.00 50.97 67 LEU A C 1
ATOM 518 O O . LEU A 1 67 ? 5.383 20.392 -22.553 1.00 50.97 67 LEU A O 1
ATOM 522 N N . GLN A 1 68 ? 5.417 20.250 -20.309 1.00 51.66 68 GLN A N 1
ATOM 523 C CA . GLN A 1 68 ? 5.968 21.594 -20.124 1.00 51.66 68 GLN A CA 1
ATOM 524 C C . GLN A 1 68 ? 7.455 21.582 -20.492 1.00 51.66 68 GLN A C 1
ATOM 526 O O . GLN A 1 68 ? 8.278 20.961 -19.815 1.00 51.66 68 GLN A O 1
ATOM 531 N N . TYR A 1 69 ? 7.794 22.256 -21.590 1.00 59.75 69 TYR A N 1
ATOM 532 C CA . TYR A 1 69 ? 9.172 22.398 -22.047 1.00 59.75 69 TYR A CA 1
ATOM 533 C C . TYR A 1 69 ? 9.852 23.583 -21.362 1.00 59.75 69 TYR A C 1
ATOM 535 O O . TYR A 1 69 ? 9.471 24.743 -21.551 1.00 59.75 69 TYR A O 1
ATOM 543 N N . ASN A 1 70 ? 10.907 23.308 -20.603 1.00 61.34 70 ASN A N 1
ATOM 544 C CA . ASN A 1 70 ? 11.786 24.339 -20.084 1.00 61.34 70 ASN A CA 1
ATOM 545 C C . ASN A 1 70 ? 12.809 24.730 -21.163 1.00 61.34 70 ASN A C 1
ATOM 547 O O . ASN A 1 70 ? 13.836 24.071 -21.332 1.00 61.34 70 ASN A O 1
ATOM 551 N N . LYS A 1 71 ? 12.541 25.844 -21.858 1.00 62.62 71 LYS A N 1
ATOM 552 C CA . LYS A 1 71 ? 13.400 26.381 -22.931 1.00 62.62 71 LYS A CA 1
ATOM 553 C C . LYS A 1 71 ? 14.830 26.702 -22.483 1.00 62.62 71 LYS A C 1
ATOM 555 O O . LYS A 1 71 ? 15.742 26.600 -23.291 1.00 62.62 71 LYS A O 1
ATOM 560 N N . GLN A 1 72 ? 15.035 27.091 -21.222 1.00 65.75 72 GLN A N 1
ATOM 561 C CA . GLN A 1 72 ? 16.362 27.453 -20.705 1.00 65.75 72 GLN A CA 1
ATOM 562 C C . GLN A 1 72 ? 17.231 26.221 -20.441 1.00 65.75 72 GLN A C 1
ATOM 564 O O . GLN A 1 72 ? 18.446 26.276 -20.592 1.00 65.75 72 GLN A O 1
ATOM 569 N N . ARG A 1 73 ? 16.605 25.113 -20.031 1.00 64.38 73 ARG A N 1
ATOM 570 C CA . ARG A 1 73 ? 17.291 23.867 -19.663 1.00 64.38 73 ARG A CA 1
ATOM 571 C C . ARG A 1 73 ? 17.222 22.779 -20.733 1.00 64.38 73 ARG A C 1
ATOM 573 O O . ARG A 1 73 ? 17.787 21.714 -20.523 1.00 64.38 73 ARG A O 1
ATOM 580 N N . MET A 1 74 ? 16.543 23.037 -21.853 1.00 63.47 74 MET A N 1
ATOM 581 C CA . MET A 1 74 ? 16.320 22.069 -22.936 1.00 63.47 74 MET A CA 1
ATOM 582 C C . MET A 1 74 ? 15.792 20.723 -22.417 1.00 63.47 74 MET A C 1
ATOM 584 O O . MET A 1 74 ? 16.273 19.646 -22.780 1.00 63.47 74 MET A O 1
ATOM 588 N N . GLN A 1 75 ? 14.825 20.795 -21.500 1.00 62.88 75 GLN A N 1
ATOM 589 C CA . GLN A 1 75 ? 14.263 19.624 -20.838 1.00 62.88 75 GLN A CA 1
ATOM 590 C C . GLN A 1 75 ? 12.747 19.734 -20.722 1.00 62.88 75 GLN A C 1
ATOM 592 O O . GLN A 1 75 ? 12.195 20.816 -20.518 1.00 62.88 75 GLN A O 1
ATOM 597 N N . PHE A 1 76 ? 12.084 18.593 -20.784 1.00 61.41 76 PHE A N 1
ATOM 598 C CA . PHE A 1 76 ? 10.677 18.436 -20.469 1.00 61.41 76 PHE A CA 1
ATOM 599 C C . PHE A 1 76 ? 10.548 17.961 -19.036 1.00 61.41 76 PHE A C 1
ATOM 601 O O . PHE A 1 76 ? 11.219 17.006 -18.647 1.00 61.41 76 PHE A O 1
ATOM 608 N N . THR A 1 77 ? 9.674 18.604 -18.270 1.00 56.94 77 THR A N 1
ATOM 609 C CA . THR A 1 77 ? 9.331 18.139 -16.928 1.00 56.94 77 THR A CA 1
ATOM 610 C C . THR A 1 77 ? 7.906 17.608 -16.928 1.00 56.94 77 THR A C 1
ATOM 612 O O . THR A 1 77 ? 6.987 18.297 -17.371 1.00 56.94 77 THR A O 1
ATOM 615 N N . PHE A 1 78 ? 7.706 16.395 -16.419 1.00 59.28 78 PHE A N 1
ATOM 616 C CA . PHE A 1 78 ? 6.372 15.883 -16.117 1.00 59.28 78 PHE A CA 1
ATOM 617 C C . PHE A 1 78 ? 6.331 15.277 -14.725 1.00 59.28 78 PHE A C 1
ATOM 619 O O . PHE A 1 78 ? 7.279 14.637 -14.277 1.00 59.28 78 PHE A O 1
ATOM 626 N N . SER A 1 79 ? 5.220 15.493 -14.036 1.00 49.31 79 SER A N 1
ATOM 627 C CA . SER A 1 79 ? 4.964 14.914 -12.725 1.00 49.31 79 SER A CA 1
ATOM 628 C C . SER A 1 79 ? 4.242 13.584 -12.905 1.00 49.31 79 SER A C 1
ATOM 630 O O . SER A 1 79 ? 3.171 13.536 -13.505 1.00 49.31 79 SER A O 1
ATOM 632 N N . PHE A 1 80 ? 4.807 12.501 -12.384 1.00 50.00 80 PHE A N 1
ATOM 633 C CA . PHE A 1 80 ? 4.193 11.182 -12.388 1.00 50.00 80 PHE A CA 1
ATOM 634 C C . PHE A 1 80 ? 4.321 10.544 -11.004 1.00 50.00 80 PHE A C 1
ATOM 636 O O . PHE A 1 80 ? 5.384 10.551 -10.394 1.00 50.00 80 PHE A O 1
ATOM 643 N N . GLY A 1 81 ? 3.212 10.054 -10.449 1.00 43.78 81 GLY A N 1
ATOM 644 C CA . GLY A 1 81 ? 3.215 9.424 -9.128 1.00 43.78 81 GLY A CA 1
ATOM 645 C C . GLY A 1 81 ? 3.613 10.337 -7.950 1.00 43.78 81 GLY A C 1
ATOM 646 O O . GLY A 1 81 ? 3.802 9.836 -6.848 1.00 43.78 81 GLY A O 1
ATOM 647 N N . GLY A 1 82 ? 3.677 11.662 -8.126 1.00 45.16 82 GLY A N 1
ATOM 648 C CA . GLY A 1 82 ? 4.240 12.598 -7.133 1.00 45.16 82 GLY A CA 1
ATOM 649 C C . GLY A 1 82 ? 5.746 12.849 -7.299 1.00 45.16 82 GLY A C 1
ATOM 650 O O . GLY A 1 82 ? 6.332 13.602 -6.529 1.00 45.16 82 GLY A O 1
ATOM 651 N N . GLN A 1 83 ? 6.364 12.257 -8.324 1.00 45.94 83 GLN A N 1
ATOM 652 C CA . GLN A 1 83 ? 7.753 12.458 -8.716 1.00 45.94 83 GLN A CA 1
ATOM 653 C C . GLN A 1 83 ? 7.823 13.305 -9.990 1.00 45.94 83 GLN A C 1
ATOM 655 O O . GLN A 1 83 ? 7.109 13.056 -10.956 1.00 45.94 83 GLN A O 1
ATOM 660 N N . ASN A 1 84 ? 8.694 14.314 -10.002 1.00 56.06 84 ASN A N 1
ATOM 661 C CA . ASN A 1 84 ? 8.958 15.114 -11.196 1.00 56.06 84 ASN A CA 1
ATOM 662 C C . ASN A 1 84 ? 10.090 14.472 -11.997 1.00 56.06 84 ASN A C 1
ATOM 664 O O . ASN A 1 84 ? 11.201 14.311 -11.492 1.00 56.06 84 ASN A O 1
ATOM 668 N N . PHE A 1 85 ? 9.813 14.135 -13.248 1.00 58.00 85 PHE A N 1
ATOM 669 C CA . PHE A 1 85 ? 10.761 13.561 -14.191 1.00 58.00 85 PHE A CA 1
ATOM 670 C C . PHE A 1 85 ? 11.219 14.629 -15.167 1.00 58.00 85 PHE A C 1
ATOM 672 O O . PHE A 1 85 ? 10.389 15.333 -15.738 1.00 58.00 85 PHE A O 1
ATOM 679 N N . ASN A 1 86 ? 12.533 14.717 -15.379 1.00 61.03 86 ASN A N 1
ATOM 680 C CA . ASN A 1 86 ? 13.139 15.616 -16.353 1.00 61.03 86 ASN A CA 1
ATOM 681 C C . ASN A 1 86 ? 13.713 14.791 -17.509 1.00 61.03 86 ASN A C 1
ATOM 683 O O . ASN A 1 86 ? 14.661 14.035 -17.309 1.00 61.03 86 ASN A O 1
ATOM 687 N N . ILE A 1 87 ? 13.153 14.939 -18.707 1.00 60.44 87 ILE A N 1
ATOM 688 C CA . ILE A 1 87 ? 13.677 14.341 -19.940 1.00 60.44 87 ILE A CA 1
ATOM 689 C C . ILE A 1 87 ? 14.426 15.429 -20.702 1.00 60.44 87 ILE A C 1
ATOM 691 O O . ILE A 1 87 ? 13.840 16.455 -21.040 1.00 60.44 87 ILE A O 1
ATOM 695 N N . THR A 1 88 ? 15.708 15.219 -20.985 1.00 61.09 88 THR A N 1
ATOM 696 C CA . THR A 1 88 ? 16.493 16.119 -21.837 1.00 61.09 88 THR A CA 1
ATOM 697 C C . THR A 1 88 ? 16.207 15.868 -23.316 1.00 61.09 88 THR A C 1
ATOM 699 O O . THR A 1 88 ? 15.876 14.755 -23.726 1.00 61.09 88 THR A O 1
ATOM 702 N N . ASP A 1 89 ? 16.387 16.901 -24.138 1.00 56.12 89 ASP A N 1
ATOM 703 C CA . ASP A 1 89 ? 16.123 16.876 -25.586 1.00 56.12 89 ASP A CA 1
ATOM 704 C C . ASP A 1 89 ? 16.885 15.772 -26.354 1.00 56.12 89 ASP A C 1
ATOM 706 O O . ASP A 1 89 ? 16.486 15.370 -27.445 1.00 56.12 89 ASP A O 1
ATOM 710 N N . ALA A 1 90 ? 17.971 15.246 -25.773 1.00 55.72 90 ALA A N 1
ATOM 711 C CA . ALA A 1 90 ? 18.763 14.147 -26.330 1.00 55.72 90 ALA A CA 1
ATOM 712 C C . ALA A 1 90 ? 18.036 12.790 -26.321 1.00 55.72 90 ALA A C 1
ATOM 714 O O . ALA A 1 90 ? 18.360 11.919 -27.123 1.00 55.72 90 ALA A O 1
ATOM 715 N N . ALA A 1 91 ? 17.061 12.604 -25.428 1.00 51.25 91 ALA A N 1
ATOM 716 C CA . ALA A 1 91 ? 16.293 11.36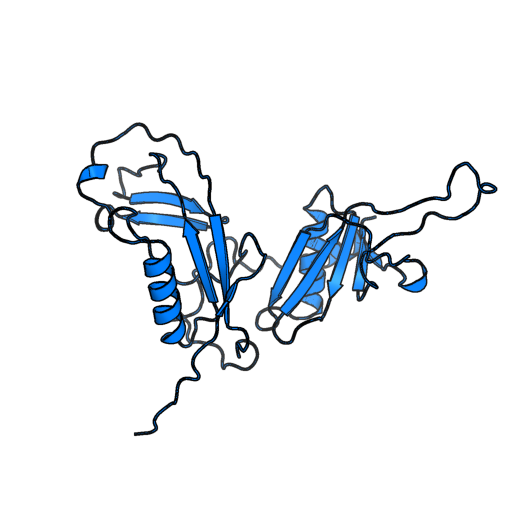6 -25.311 1.00 51.25 91 ALA A CA 1
ATOM 717 C C . ALA A 1 91 ? 15.024 11.358 -26.189 1.00 51.25 91 ALA A C 1
ATOM 719 O O . ALA A 1 91 ? 14.257 10.393 -26.161 1.00 51.25 91 ALA A O 1
ATOM 720 N N . LEU A 1 92 ? 14.778 12.428 -26.957 1.00 49.62 92 LEU A N 1
ATOM 721 C CA . LEU A 1 92 ? 13.557 12.609 -27.739 1.00 49.62 92 LEU A CA 1
ATOM 722 C C . LEU A 1 92 ? 13.748 12.347 -29.237 1.00 49.62 92 LEU A C 1
ATOM 724 O O . LEU A 1 92 ? 14.821 12.604 -29.788 1.00 49.62 92 LEU A O 1
ATOM 728 N N . PRO A 1 93 ? 12.699 11.860 -29.925 1.00 49.22 93 PRO A N 1
ATOM 729 C CA . PRO A 1 93 ? 12.748 11.663 -31.363 1.00 49.22 93 PRO A CA 1
ATOM 730 C C . PRO A 1 93 ? 12.815 13.009 -32.110 1.00 49.22 93 PRO A C 1
ATOM 732 O O . PRO A 1 93 ? 12.283 14.017 -31.642 1.00 49.22 93 PRO A O 1
ATOM 735 N N . PRO A 1 94 ? 13.398 13.047 -33.323 1.00 51.03 94 PRO A N 1
ATOM 736 C CA . PRO A 1 94 ? 13.533 14.275 -34.116 1.00 51.03 94 PRO A CA 1
ATOM 737 C C . PRO A 1 94 ? 12.204 14.993 -34.411 1.00 51.03 94 PRO A C 1
ATOM 739 O O . PRO A 1 94 ? 12.183 16.200 -34.644 1.00 51.03 94 PRO A O 1
ATOM 742 N N . THR A 1 95 ? 11.092 14.257 -34.395 1.00 48.81 95 THR A N 1
ATOM 743 C CA . THR A 1 95 ? 9.749 14.708 -34.781 1.00 48.81 95 THR A CA 1
ATOM 744 C C . THR A 1 95 ? 9.044 15.573 -33.730 1.00 48.81 95 THR A C 1
ATOM 746 O O . THR A 1 95 ? 8.062 16.239 -34.059 1.00 48.81 95 THR A O 1
ATOM 749 N N . SER A 1 96 ? 9.529 15.616 -32.483 1.00 51.38 96 SER A N 1
ATOM 750 C CA . SER A 1 96 ? 8.888 16.362 -31.386 1.00 51.38 96 SER A CA 1
ATOM 751 C C . SER A 1 96 ? 9.424 17.785 -31.177 1.00 51.38 96 SER A C 1
ATOM 753 O O . SER A 1 96 ? 8.856 18.532 -30.384 1.00 51.38 96 SER A O 1
ATOM 755 N N . LYS A 1 97 ? 10.476 18.200 -31.898 1.00 52.84 97 LYS A N 1
ATOM 756 C CA . LYS A 1 97 ? 11.182 19.478 -31.663 1.00 52.84 97 LYS A CA 1
ATOM 757 C C . LYS A 1 97 ? 10.396 20.752 -32.028 1.00 52.84 97 LYS A C 1
ATOM 759 O O . LYS A 1 97 ? 10.771 21.828 -31.579 1.00 52.84 97 LYS A O 1
ATOM 764 N N . ASN A 1 98 ? 9.304 20.645 -32.795 1.00 51.97 98 ASN A N 1
ATOM 765 C CA . ASN A 1 98 ? 8.609 21.801 -33.394 1.00 51.97 98 ASN A CA 1
ATOM 766 C C . ASN A 1 98 ? 7.152 22.031 -32.937 1.00 51.97 98 ASN A C 1
ATOM 768 O O . ASN A 1 98 ? 6.473 22.876 -33.515 1.00 51.97 98 ASN A O 1
ATOM 772 N N . LYS A 1 99 ? 6.634 21.312 -31.933 1.00 53.19 99 LYS A N 1
ATOM 773 C CA . LYS A 1 99 ? 5.261 21.531 -31.429 1.00 53.19 99 LYS A CA 1
ATOM 774 C C . LYS A 1 99 ? 5.284 22.353 -30.132 1.00 53.19 99 LYS A C 1
ATOM 776 O O . LYS A 1 99 ? 6.120 22.106 -29.268 1.00 53.19 99 LYS A O 1
ATOM 781 N N . THR A 1 100 ? 4.395 23.345 -30.0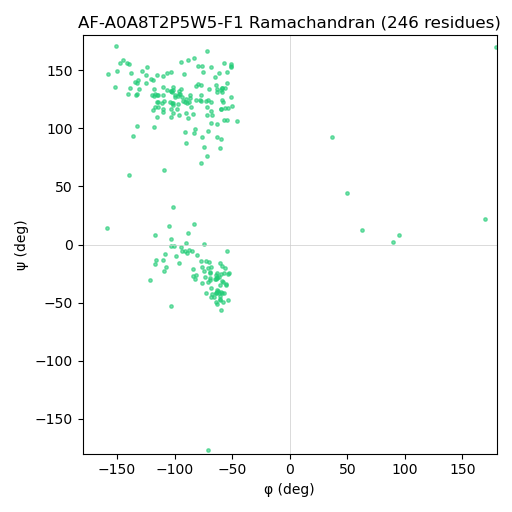19 1.00 49.22 100 THR A N 1
ATOM 782 C CA . THR A 1 100 ? 4.326 24.295 -28.885 1.00 49.22 100 THR A CA 1
ATOM 783 C C . THR A 1 100 ? 3.026 24.234 -28.085 1.00 49.22 100 THR A C 1
ATOM 785 O O . THR A 1 100 ? 3.018 24.707 -26.952 1.00 49.22 100 THR A O 1
ATOM 788 N N . ASP A 1 101 ? 1.966 23.631 -28.630 1.00 45.81 101 ASP A N 1
ATOM 789 C CA . ASP A 1 101 ? 0.678 23.488 -27.948 1.00 45.81 101 ASP A CA 1
ATOM 790 C C . ASP A 1 101 ? 0.519 22.068 -27.423 1.00 45.81 101 ASP A C 1
ATOM 792 O O . ASP A 1 101 ? 0.382 21.101 -28.177 1.00 45.81 101 ASP A O 1
ATOM 796 N N . TYR A 1 102 ? 0.577 21.958 -26.102 1.00 50.28 102 TYR A N 1
ATOM 797 C CA . TYR A 1 102 ? 0.620 20.694 -25.398 1.00 50.28 102 TYR A CA 1
ATOM 798 C C . TYR A 1 102 ? -0.405 20.714 -24.251 1.00 50.28 102 TYR A C 1
ATOM 800 O O . TYR A 1 102 ? -0.159 21.321 -23.212 1.00 50.28 102 TYR A O 1
ATOM 808 N N . GLN A 1 103 ? -1.559 20.068 -24.438 1.00 40.66 103 GLN A N 1
ATOM 809 C CA . GLN A 1 103 ? -2.590 19.856 -23.415 1.00 40.66 103 GLN A CA 1
ATOM 810 C C . GLN A 1 103 ? -2.632 18.370 -23.034 1.00 40.66 103 GLN A C 1
ATOM 812 O O . GLN A 1 103 ? -2.930 17.512 -23.861 1.00 40.66 103 GLN A O 1
ATOM 817 N N . ALA A 1 104 ? -2.324 18.055 -21.774 1.00 42.97 104 ALA A N 1
ATOM 818 C CA . ALA A 1 104 ? -2.186 16.681 -21.304 1.00 42.97 104 ALA A CA 1
ATOM 819 C C . ALA A 1 104 ? -3.544 16.032 -20.988 1.00 42.97 104 ALA A C 1
ATOM 821 O O . ALA A 1 104 ? -4.282 16.507 -20.129 1.00 42.97 104 ALA A O 1
ATOM 822 N N . THR A 1 105 ? -3.832 14.883 -21.603 1.00 36.75 105 THR A N 1
ATOM 823 C CA . THR A 1 105 ? -4.782 13.899 -21.056 1.00 36.75 105 THR A CA 1
ATOM 824 C C . THR A 1 105 ? -4.014 12.611 -20.784 1.00 36.75 105 THR A C 1
ATOM 826 O O . THR A 1 105 ? -3.696 11.862 -21.704 1.00 36.75 105 THR A O 1
ATOM 829 N N . ILE A 1 106 ? -3.661 12.371 -19.521 1.00 46.75 106 ILE A N 1
ATOM 830 C CA . ILE A 1 106 ? -2.937 11.165 -19.105 1.00 46.75 106 ILE A CA 1
ATOM 831 C C . ILE A 1 106 ? -3.974 10.105 -18.715 1.00 46.75 106 ILE A C 1
ATOM 833 O O . ILE A 1 106 ? -4.464 10.099 -17.590 1.00 46.75 106 ILE A O 1
ATOM 837 N N . ILE A 1 107 ? -4.312 9.198 -19.636 1.00 45.12 107 ILE A N 1
ATOM 838 C CA . ILE A 1 107 ? -4.915 7.907 -19.266 1.00 45.12 107 ILE A CA 1
ATOM 839 C C . ILE A 1 107 ? -3.747 6.943 -19.061 1.00 45.12 107 ILE A C 1
ATOM 841 O O . ILE A 1 107 ? -3.270 6.316 -20.006 1.00 45.12 107 ILE A O 1
ATOM 845 N N . GLY A 1 108 ? -3.220 6.916 -17.838 1.00 54.28 108 GLY A N 1
ATOM 846 C CA . GLY A 1 108 ? -2.116 6.040 -17.461 1.00 54.28 108 GLY A CA 1
ATOM 847 C C . GLY A 1 108 ? -2.631 4.676 -17.015 1.00 54.28 108 GLY A C 1
ATOM 848 O O . GLY A 1 108 ? -3.499 4.593 -16.146 1.00 54.28 108 GLY A O 1
ATOM 849 N N . PHE A 1 109 ? -2.085 3.602 -17.583 1.00 58.69 109 PHE A N 1
ATOM 850 C CA . PHE A 1 109 ? -2.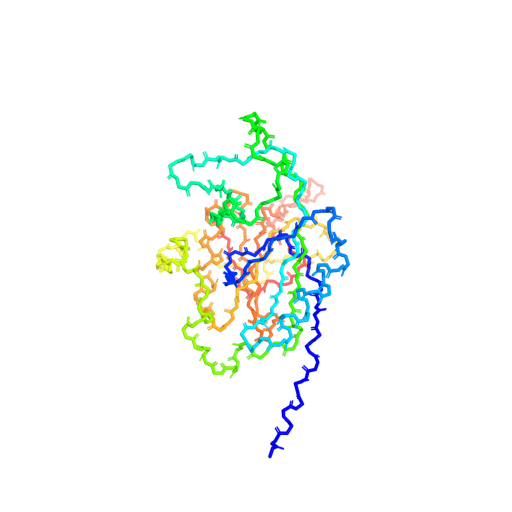203 2.267 -16.997 1.00 58.69 109 PHE A CA 1
ATOM 851 C C . PHE A 1 109 ? -0.899 1.924 -16.291 1.00 58.69 109 PHE A C 1
ATOM 853 O O . PHE A 1 109 ? 0.119 1.732 -16.959 1.00 58.69 109 PHE A O 1
ATOM 860 N N . GLU A 1 110 ? -0.951 1.808 -14.965 1.00 73.94 110 GLU A N 1
ATOM 861 C CA . GLU A 1 110 ? 0.168 1.327 -14.158 1.00 73.94 110 GLU A CA 1
ATOM 862 C C . GLU A 1 110 ? 0.021 -0.184 -13.931 1.00 73.94 110 GLU A C 1
ATOM 864 O O . GLU A 1 110 ? -1.028 -0.678 -13.503 1.00 73.94 110 GLU A O 1
ATOM 869 N N . ARG A 1 111 ? 1.067 -0.950 -14.244 1.00 84.94 111 ARG A N 1
ATOM 870 C CA . ARG A 1 111 ? 1.190 -2.361 -13.863 1.00 84.94 111 ARG A CA 1
ATOM 871 C C . ARG A 1 111 ? 2.417 -2.506 -12.986 1.00 84.94 111 ARG A C 1
ATOM 873 O O . ARG A 1 111 ? 3.534 -2.288 -13.447 1.00 84.94 111 ARG A O 1
ATOM 880 N N . ILE A 1 112 ? 2.196 -2.886 -11.737 1.00 85.94 112 ILE A N 1
ATOM 881 C CA . ILE A 1 112 ? 3.256 -3.042 -10.746 1.00 85.94 112 ILE A CA 1
ATOM 882 C C . ILE A 1 112 ? 3.600 -4.521 -10.652 1.00 85.94 112 ILE A C 1
ATOM 884 O O . ILE A 1 112 ? 2.707 -5.354 -10.492 1.00 85.94 112 ILE A O 1
ATOM 888 N N . TYR A 1 113 ? 4.885 -4.832 -10.763 1.00 89.69 113 TYR A N 1
ATOM 889 C CA . TYR A 1 113 ? 5.421 -6.178 -10.664 1.00 89.69 113 TYR A CA 1
ATOM 890 C C . TYR A 1 113 ? 6.404 -6.243 -9.507 1.00 89.69 113 TYR A C 1
ATOM 892 O O . TYR A 1 113 ? 7.326 -5.432 -9.442 1.00 89.69 113 TYR A O 1
ATOM 900 N N . LEU A 1 114 ? 6.225 -7.211 -8.614 1.00 90.44 114 LEU A N 1
ATOM 901 C CA . LEU A 1 114 ? 7.125 -7.441 -7.486 1.00 90.44 114 LEU A CA 1
ATOM 902 C C . LEU A 1 114 ? 7.710 -8.848 -7.574 1.00 90.44 114 LEU A C 1
ATOM 904 O O . LEU A 1 114 ? 7.029 -9.787 -7.986 1.00 90.44 114 LEU A O 1
ATOM 908 N N . TRP A 1 115 ? 8.976 -8.993 -7.205 1.00 90.88 115 TRP A N 1
ATOM 909 C CA . TRP A 1 115 ? 9.608 -10.293 -7.053 1.00 90.88 115 TRP A CA 1
ATOM 910 C C . TRP A 1 115 ? 8.989 -11.015 -5.848 1.00 90.88 115 TRP A C 1
ATOM 912 O O . TRP A 1 115 ? 9.127 -10.562 -4.711 1.00 90.88 115 TRP A O 1
ATOM 922 N N . ARG A 1 116 ? 8.299 -12.134 -6.114 1.00 84.81 116 ARG A N 1
ATOM 923 C CA . ARG A 1 116 ? 7.545 -12.917 -5.118 1.00 84.81 116 ARG A CA 1
ATOM 924 C C . ARG A 1 116 ? 8.398 -13.302 -3.909 1.00 84.81 116 ARG A C 1
ATOM 926 O O . ARG A 1 116 ? 7.990 -13.098 -2.773 1.00 84.81 116 ARG A O 1
ATOM 933 N N . ASP A 1 117 ? 9.594 -13.810 -4.176 1.00 85.06 117 ASP A N 1
ATOM 934 C CA . ASP A 1 117 ? 10.513 -14.340 -3.166 1.00 85.06 117 ASP A CA 1
ATOM 935 C C . ASP A 1 117 ? 11.627 -13.338 -2.841 1.00 85.06 117 ASP A C 1
ATOM 937 O O . ASP A 1 117 ? 12.770 -13.721 -2.595 1.00 85.06 117 ASP A O 1
ATOM 941 N N . SER A 1 118 ? 11.306 -12.040 -2.908 1.00 85.19 118 SER A N 1
ATOM 942 C CA . SER A 1 118 ? 12.269 -10.982 -2.626 1.00 85.19 118 SER A CA 1
ATOM 943 C C . SER A 1 118 ? 12.828 -11.107 -1.214 1.00 85.19 118 SER A C 1
ATOM 945 O O . SER A 1 118 ? 12.106 -11.072 -0.214 1.00 85.19 118 SER A O 1
ATOM 947 N N . ASP A 1 119 ? 14.152 -11.173 -1.152 1.00 83.25 119 ASP A N 1
ATOM 948 C CA . ASP A 1 119 ? 14.948 -11.212 0.066 1.00 83.25 119 ASP A CA 1
ATOM 949 C C . ASP A 1 119 ? 15.208 -9.811 0.646 1.00 83.25 119 ASP A C 1
ATOM 951 O O . ASP A 1 119 ? 16.093 -9.655 1.482 1.00 83.25 119 ASP A O 1
ATOM 955 N N . MET A 1 120 ? 14.446 -8.781 0.249 1.00 83.25 120 MET A N 1
ATOM 956 C CA . MET A 1 120 ? 14.667 -7.374 0.636 1.00 83.25 120 MET A CA 1
ATOM 957 C C . MET A 1 120 ? 14.786 -7.124 2.150 1.00 83.25 120 MET A C 1
ATOM 959 O O . MET A 1 120 ? 15.362 -6.123 2.566 1.00 83.25 120 MET A O 1
ATOM 963 N N . THR A 1 121 ? 14.218 -7.997 2.986 1.00 81.12 121 THR A N 1
ATOM 964 C CA . THR A 1 121 ? 14.272 -7.895 4.452 1.00 81.12 121 THR A CA 1
ATOM 965 C C . THR A 1 121 ? 15.542 -8.494 5.049 1.00 81.12 121 THR A C 1
ATOM 967 O O . THR A 1 121 ? 15.964 -8.073 6.124 1.00 81.12 121 THR A O 1
ATOM 970 N N . THR A 1 122 ? 16.151 -9.465 4.369 1.00 81.81 122 THR A N 1
ATOM 971 C CA . THR A 1 122 ? 17.352 -10.185 4.815 1.00 81.81 122 THR A CA 1
ATOM 972 C C . THR A 1 122 ? 18.603 -9.788 4.039 1.00 81.81 122 THR A C 1
ATOM 974 O O . THR A 1 122 ? 19.715 -10.022 4.512 1.00 81.81 122 THR A O 1
ATOM 977 N N . ARG A 1 123 ? 18.441 -9.191 2.853 1.00 77.94 123 ARG A N 1
ATOM 978 C CA . ARG A 1 123 ? 19.530 -8.702 2.009 1.00 77.94 123 ARG A CA 1
ATOM 979 C C . ARG A 1 123 ? 20.336 -7.666 2.788 1.00 77.94 123 ARG A C 1
ATOM 981 O O . ARG A 1 123 ? 19.778 -6.765 3.417 1.00 77.94 123 ARG A O 1
ATOM 988 N N . GLN A 1 124 ? 21.664 -7.777 2.734 1.00 69.69 124 GLN A N 1
ATOM 989 C CA . GLN A 1 124 ? 22.529 -6.723 3.260 1.00 69.69 124 GLN A CA 1
ATOM 990 C C . GLN A 1 124 ? 22.160 -5.391 2.606 1.00 69.69 124 GLN A C 1
ATOM 992 O O . GLN A 1 124 ? 21.883 -5.346 1.407 1.00 69.69 124 GLN A O 1
ATOM 997 N N . LYS A 1 125 ? 22.140 -4.317 3.406 1.00 63.47 125 LYS A N 1
ATOM 998 C CA . LYS A 1 125 ? 21.794 -2.978 2.922 1.00 63.47 125 LYS A CA 1
ATOM 999 C C . LYS A 1 125 ? 22.610 -2.673 1.671 1.00 63.47 125 LYS A C 1
ATOM 1001 O O . LYS A 1 125 ? 23.839 -2.694 1.712 1.00 63.47 125 LYS A O 1
ATOM 1006 N N . SER A 1 126 ? 21.894 -2.437 0.578 1.00 60.34 126 SER A N 1
ATOM 1007 C CA . SER A 1 126 ? 22.481 -2.189 -0.727 1.00 60.34 126 SER A CA 1
ATOM 1008 C C . SER A 1 126 ? 23.447 -0.996 -0.694 1.00 60.34 126 SER A C 1
ATOM 1010 O O . SER A 1 126 ? 23.301 -0.114 0.161 1.00 60.34 126 SER A O 1
ATOM 1012 N N . PRO A 1 127 ? 24.406 -0.926 -1.634 1.00 61.44 127 PRO A N 1
ATOM 1013 C CA . PRO A 1 127 ? 25.237 0.258 -1.829 1.00 61.44 127 PRO A CA 1
ATOM 1014 C C . PRO A 1 127 ? 24.389 1.530 -1.964 1.00 61.44 127 PRO A C 1
ATOM 1016 O O . PRO A 1 127 ? 23.240 1.473 -2.406 1.00 61.44 127 PRO A O 1
ATOM 1019 N N . THR A 1 128 ? 24.967 2.692 -1.652 1.00 60.78 128 THR A N 1
ATOM 1020 C CA . THR A 1 128 ? 24.305 4.007 -1.762 1.00 60.78 128 THR A CA 1
ATOM 1021 C C . THR A 1 128 ? 23.718 4.270 -3.156 1.00 60.78 128 THR A C 1
ATOM 1023 O O . THR A 1 128 ? 22.751 5.008 -3.280 1.00 60.78 128 THR A O 1
ATOM 1026 N N . GLU A 1 129 ? 24.257 3.630 -4.196 1.00 58.03 129 GLU A N 1
ATOM 1027 C CA . GLU A 1 129 ? 23.771 3.683 -5.585 1.00 58.03 129 GLU A CA 1
ATOM 1028 C C . GLU A 1 129 ? 22.354 3.117 -5.764 1.00 58.03 129 GLU A C 1
ATOM 1030 O O . GLU A 1 129 ? 21.641 3.498 -6.688 1.00 58.03 129 GLU A O 1
ATOM 1035 N N . CYS A 1 130 ? 21.931 2.236 -4.859 1.00 63.72 130 CYS A N 1
ATOM 1036 C CA . CYS A 1 130 ? 20.600 1.640 -4.838 1.00 63.72 130 CYS A CA 1
ATOM 1037 C C . CYS A 1 130 ? 19.622 2.389 -3.932 1.00 63.72 130 CYS A C 1
ATOM 1039 O O . CYS A 1 130 ? 18.448 2.021 -3.844 1.00 63.72 130 CYS A O 1
ATOM 1041 N N . ALA A 1 131 ? 20.086 3.435 -3.242 1.00 60.81 131 ALA A N 1
ATOM 1042 C CA . ALA A 1 131 ? 19.182 4.369 -2.607 1.00 60.81 131 ALA A CA 1
ATOM 1043 C C . ALA A 1 131 ? 18.461 5.117 -3.731 1.00 60.81 131 ALA A C 1
ATOM 1045 O O . ALA A 1 131 ? 19.076 5.875 -4.481 1.00 60.81 131 ALA A O 1
ATOM 1046 N N . GLY A 1 132 ? 17.155 4.877 -3.875 1.00 57.47 132 GLY A N 1
ATOM 1047 C CA . GLY A 1 132 ? 16.343 5.639 -4.816 1.00 57.47 132 GLY A CA 1
ATOM 1048 C C . GLY A 1 132 ? 16.535 7.135 -4.622 1.00 57.47 132 GLY A C 1
ATOM 1049 O O . GLY A 1 132 ? 16.870 7.590 -3.524 1.00 57.47 132 GLY A O 1
ATOM 1050 N N . VAL A 1 133 ? 16.341 7.905 -5.696 1.00 47.84 133 VAL A N 1
ATOM 1051 C CA . VAL A 1 133 ? 16.398 9.365 -5.622 1.00 47.84 133 VAL A CA 1
ATOM 1052 C C . VAL A 1 133 ? 15.416 9.795 -4.539 1.00 47.84 133 VAL A C 1
ATOM 1054 O O . VAL A 1 133 ? 14.202 9.719 -4.725 1.00 47.84 133 VAL A O 1
ATOM 1057 N N . SER A 1 134 ? 15.945 10.222 -3.391 1.00 44.03 134 SER A N 1
ATOM 1058 C CA . SER A 1 134 ? 15.160 10.826 -2.323 1.00 44.03 134 SER A CA 1
ATOM 1059 C C . SER A 1 134 ? 14.745 12.210 -2.812 1.00 44.03 134 SER A C 1
ATOM 1061 O O . SER A 1 134 ? 15.344 13.234 -2.490 1.00 44.03 134 SER A O 1
ATOM 1063 N N . THR A 1 135 ? 13.758 12.244 -3.710 1.00 36.56 135 THR A N 1
ATOM 1064 C CA . THR A 1 135 ? 13.008 13.461 -4.006 1.00 36.56 135 THR A CA 1
ATOM 1065 C C . THR A 1 135 ? 12.452 13.979 -2.693 1.00 36.56 135 THR A C 1
ATOM 1067 O O . THR A 1 135 ? 12.139 13.182 -1.824 1.00 36.56 135 THR A O 1
ATOM 1070 N N . GLN A 1 136 ? 12.297 15.288 -2.536 1.00 38.00 136 GLN A N 1
ATOM 1071 C CA . GLN A 1 136 ? 11.938 15.955 -1.276 1.00 38.00 136 GLN A C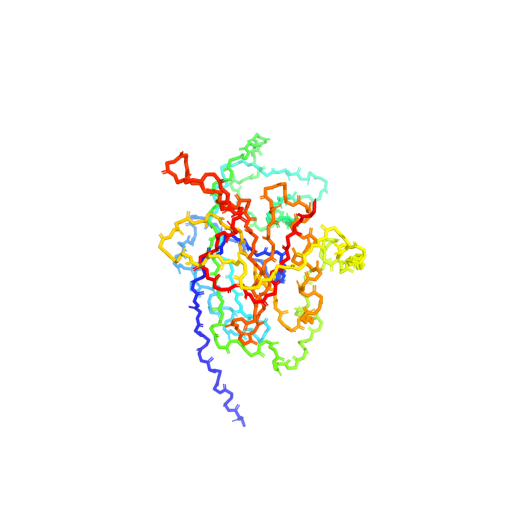A 1
ATOM 1072 C C . GLN A 1 136 ? 10.649 15.440 -0.571 1.00 38.00 136 GLN A C 1
ATOM 1074 O O . GLN A 1 136 ? 10.401 15.819 0.565 1.00 38.00 136 GLN A O 1
ATOM 1079 N N . LEU A 1 137 ? 9.876 14.526 -1.181 1.00 38.84 137 LEU A N 1
ATOM 1080 C CA . LEU A 1 137 ? 8.821 13.707 -0.547 1.00 38.84 137 LEU A CA 1
ATOM 1081 C C . LEU A 1 137 ? 9.318 12.459 0.229 1.00 38.84 137 LEU A C 1
ATOM 1083 O O . LEU A 1 137 ? 8.529 11.792 0.888 1.00 38.84 137 LEU A O 1
ATOM 1087 N N . GLY A 1 138 ? 10.601 12.117 0.126 1.00 38.81 138 GLY A N 1
ATOM 1088 C CA . GLY A 1 138 ? 11.278 10.987 0.768 1.00 38.81 138 GLY A CA 1
ATOM 1089 C C . GLY A 1 138 ? 12.133 11.393 1.968 1.00 38.81 138 GLY A C 1
ATOM 1090 O O . GLY A 1 138 ? 12.798 10.544 2.565 1.00 38.81 138 GLY A O 1
ATOM 1091 N N . GLN A 1 139 ? 12.103 12.672 2.370 1.00 41.50 139 GLN A N 1
ATOM 1092 C CA . GLN A 1 139 ? 12.419 12.980 3.757 1.00 41.50 139 GLN A CA 1
ATOM 1093 C C . GLN A 1 139 ? 11.391 12.229 4.591 1.00 41.50 139 GLN A C 1
ATOM 1095 O O . GLN A 1 139 ? 10.191 12.462 4.469 1.00 41.50 139 GLN A O 1
ATOM 1100 N N . ARG A 1 140 ? 11.873 11.289 5.405 1.00 54.44 140 ARG A N 1
ATOM 1101 C CA . ARG A 1 140 ? 11.101 10.676 6.477 1.00 54.44 140 ARG A CA 1
ATOM 1102 C C . ARG A 1 140 ? 10.705 11.805 7.420 1.00 54.44 140 ARG A C 1
ATOM 1104 O O . ARG A 1 140 ? 11.418 12.085 8.377 1.00 54.44 140 ARG A O 1
ATOM 1111 N N . VAL A 1 141 ? 9.625 12.509 7.084 1.00 60.44 141 VAL A N 1
ATOM 1112 C CA . VAL A 1 141 ? 9.003 13.476 7.974 1.00 60.44 141 VAL A CA 1
ATOM 1113 C C . VAL A 1 141 ? 8.605 12.648 9.186 1.00 60.44 141 VAL A C 1
ATOM 1115 O O . VAL A 1 141 ? 7.854 11.680 9.019 1.00 60.44 141 VAL A O 1
ATOM 1118 N N . PRO A 1 142 ? 9.176 12.926 10.368 1.00 72.25 142 PRO A N 1
ATOM 1119 C CA . PRO A 1 142 ? 8.785 12.219 11.570 1.00 72.25 142 PRO A CA 1
ATOM 1120 C C . PRO A 1 142 ? 7.281 12.404 11.725 1.00 72.25 142 PRO A C 1
ATOM 1122 O O . PRO A 1 142 ? 6.802 13.534 11.811 1.00 72.25 142 PRO A O 1
ATOM 1125 N N . ILE A 1 143 ? 6.540 11.301 11.669 1.00 79.31 143 ILE A N 1
ATOM 1126 C CA . ILE A 1 143 ? 5.102 11.342 11.897 1.00 79.31 143 ILE A CA 1
ATOM 1127 C C . ILE A 1 143 ? 4.930 11.688 13.375 1.00 79.31 143 ILE A C 1
ATOM 1129 O O . ILE A 1 143 ? 5.502 10.979 14.205 1.00 79.31 143 ILE A O 1
ATOM 1133 N N . PRO A 1 144 ? 4.215 12.772 13.716 1.00 81.00 144 PRO A N 1
ATOM 1134 C CA . PRO A 1 144 ? 4.030 13.151 15.106 1.00 81.00 144 PRO A CA 1
ATOM 1135 C C . PRO A 1 144 ? 3.342 12.028 15.884 1.00 81.00 144 PRO A C 1
ATOM 1137 O O . PRO A 1 144 ? 2.321 11.504 15.439 1.00 81.00 144 PRO A O 1
ATOM 1140 N N . ASP A 1 145 ? 3.842 11.711 17.078 1.00 77.62 145 ASP A N 1
ATOM 1141 C CA . ASP A 1 145 ? 3.221 10.700 17.947 1.00 77.62 145 ASP A CA 1
ATOM 1142 C C . ASP A 1 145 ? 1.774 11.063 18.325 1.00 77.62 145 ASP A C 1
ATOM 1144 O O . ASP A 1 145 ? 0.942 10.178 18.540 1.00 77.62 145 ASP A O 1
ATOM 1148 N N . GLY A 1 146 ? 1.451 12.364 18.309 1.00 84.62 146 GLY A N 1
ATOM 1149 C CA . GLY A 1 146 ? 0.110 12.901 18.549 1.00 84.62 146 GLY A CA 1
ATOM 1150 C C . GLY A 1 146 ? -0.951 12.432 17.549 1.00 84.62 146 GLY A C 1
ATOM 1151 O O . GLY A 1 146 ? -2.135 12.503 17.860 1.00 84.62 146 GLY A O 1
ATOM 1152 N N . VAL A 1 147 ? -0.572 11.868 16.391 1.00 91.00 147 VAL A N 1
ATOM 1153 C CA . VAL A 1 147 ? -1.550 11.272 15.461 1.00 91.00 147 VAL A CA 1
ATOM 1154 C C . VAL A 1 147 ? -2.368 10.171 16.136 1.00 91.00 147 VAL A C 1
ATOM 1156 O O . VAL A 1 147 ? -3.543 10.016 15.834 1.00 91.00 147 VAL A O 1
ATOM 1159 N N . LYS A 1 148 ? -1.788 9.431 17.096 1.00 90.38 148 LYS A N 1
ATOM 1160 C CA . LYS A 1 148 ? -2.488 8.357 17.821 1.00 90.38 148 LYS A CA 1
ATOM 1161 C C . LYS A 1 148 ? -3.658 8.883 18.663 1.00 90.38 148 LYS A C 1
ATOM 1163 O O . LYS A 1 148 ? -4.600 8.132 18.897 1.00 90.38 148 LYS A O 1
ATOM 1168 N N . GLU A 1 149 ? -3.617 10.141 19.099 1.00 91.69 149 GLU A N 1
ATOM 1169 C CA . GLU A 1 149 ? -4.635 10.742 19.973 1.00 91.69 149 GLU A CA 1
ATOM 1170 C C . GLU A 1 149 ? -5.977 10.942 19.252 1.00 91.69 149 GLU A C 1
ATOM 1172 O O . GLU A 1 149 ? -7.029 10.833 19.880 1.00 91.69 149 GLU A O 1
ATOM 1177 N N . GLY A 1 150 ? -5.957 11.135 17.927 1.00 93.44 150 GLY A N 1
ATOM 1178 C CA . GLY A 1 150 ? -7.158 11.243 17.087 1.00 93.44 150 GLY A CA 1
ATOM 1179 C C . GLY A 1 150 ? -7.876 9.914 16.833 1.00 93.44 150 GLY A C 1
ATOM 1180 O O . GLY A 1 150 ? -8.883 9.872 16.126 1.00 93.44 150 GLY A O 1
ATOM 1181 N N . PHE A 1 151 ? -7.376 8.807 17.390 1.00 96.38 151 PHE A N 1
ATOM 1182 C CA . PHE A 1 151 ? -7.880 7.470 17.109 1.00 96.38 151 PHE A CA 1
ATOM 1183 C C . PHE A 1 151 ? -8.208 6.690 18.380 1.00 96.38 151 PHE A C 1
ATOM 1185 O O . PHE A 1 151 ? -7.592 6.830 19.433 1.00 96.38 151 PHE A O 1
ATOM 1192 N N . LYS A 1 152 ? -9.194 5.799 18.275 1.00 95.56 152 LYS A N 1
ATOM 1193 C CA . LYS A 1 152 ? -9.553 4.833 19.314 1.00 95.56 152 LYS A CA 1
ATOM 1194 C C . LYS A 1 152 ? -9.334 3.414 18.805 1.00 95.56 152 LYS A C 1
ATOM 1196 O O . LYS A 1 152 ? -9.846 3.061 17.746 1.00 95.56 152 LYS A O 1
ATOM 1201 N N . ALA A 1 153 ? -8.633 2.586 19.576 1.00 95.31 153 ALA A N 1
ATOM 1202 C CA . ALA A 1 153 ? -8.502 1.165 19.269 1.00 95.31 153 ALA A CA 1
ATOM 1203 C C . ALA A 1 153 ? -9.886 0.499 19.154 1.00 95.31 153 ALA A C 1
ATOM 1205 O O . ALA A 1 153 ? -10.783 0.740 19.971 1.00 95.31 153 ALA A O 1
ATOM 1206 N N . VAL A 1 154 ? -10.061 -0.318 18.119 1.00 94.50 154 VAL A N 1
ATOM 1207 C CA . VAL A 1 154 ? -11.286 -1.077 17.869 1.00 94.50 154 VAL A CA 1
ATOM 1208 C C . VAL A 1 154 ? -11.167 -2.433 18.555 1.00 94.50 154 VAL A C 1
ATOM 1210 O O . VAL A 1 154 ? -10.224 -3.180 18.307 1.00 94.50 154 VAL A O 1
ATOM 121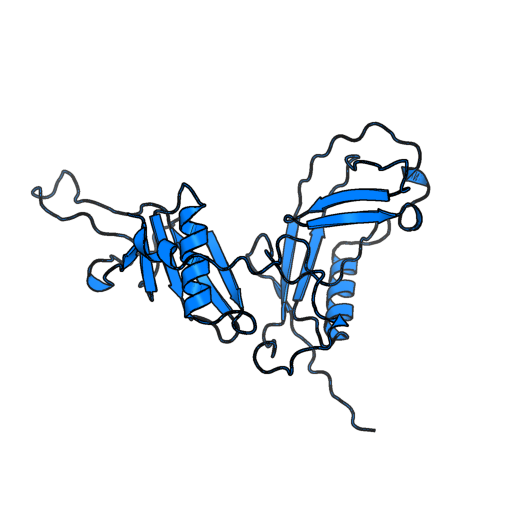3 N N . ASP A 1 155 ? -12.140 -2.754 19.403 1.00 90.75 155 ASP A N 1
ATOM 1214 C CA . ASP A 1 155 ? -12.261 -4.077 20.011 1.00 90.75 155 ASP A CA 1
ATOM 1215 C C . ASP A 1 155 ? -12.703 -5.093 18.949 1.00 90.75 155 ASP A C 1
ATOM 1217 O O . ASP A 1 155 ? -13.741 -4.915 18.306 1.00 90.75 155 ASP A O 1
ATOM 1221 N N . SER A 1 156 ? -11.925 -6.161 18.770 1.00 88.19 156 SER A N 1
ATOM 1222 C CA . SER A 1 156 ? -12.202 -7.210 17.787 1.00 88.19 156 SER A CA 1
ATOM 1223 C C . SER A 1 156 ? -13.531 -7.925 18.037 1.00 88.19 156 SER A C 1
ATOM 1225 O O . SER A 1 156 ? -14.160 -8.375 17.082 1.00 88.19 156 SER A O 1
ATOM 1227 N N . THR A 1 157 ? -14.000 -7.981 19.287 1.00 86.38 157 THR A N 1
ATOM 1228 C CA . THR A 1 157 ? -15.273 -8.623 19.655 1.00 86.38 157 THR A CA 1
ATOM 1229 C C . THR A 1 157 ? -16.500 -7.803 19.254 1.00 86.38 157 THR A C 1
ATOM 1231 O O . THR A 1 157 ? -17.581 -8.356 19.059 1.00 86.38 157 THR A O 1
ATOM 1234 N N . ALA A 1 158 ? -16.339 -6.488 19.083 1.00 83.94 158 ALA A N 1
ATOM 1235 C CA . ALA A 1 158 ? -17.411 -5.572 18.697 1.00 83.94 158 ALA A CA 1
ATOM 1236 C C . ALA A 1 158 ? -17.586 -5.451 17.170 1.00 83.94 158 ALA A C 1
ATOM 1238 O O . ALA A 1 158 ? -18.501 -4.764 16.700 1.00 83.94 158 ALA A O 1
ATOM 1239 N N . VAL A 1 159 ? -16.712 -6.095 16.388 1.00 91.38 159 VAL A N 1
ATOM 1240 C CA . VAL A 1 159 ? -16.733 -6.059 14.922 1.00 91.38 159 VAL A CA 1
ATOM 1241 C C . VAL A 1 159 ? -17.477 -7.265 14.368 1.00 91.38 159 VAL A C 1
ATOM 1243 O O . VAL A 1 159 ? -17.179 -8.414 14.686 1.00 91.38 159 VAL A O 1
ATOM 1246 N N . ARG A 1 160 ? -18.424 -7.007 13.467 1.00 91.62 160 ARG A N 1
ATOM 1247 C CA . ARG A 1 160 ? -19.070 -8.045 12.664 1.00 91.62 160 ARG A CA 1
ATOM 1248 C C . ARG A 1 160 ? -18.242 -8.278 11.409 1.00 91.62 160 ARG A C 1
ATOM 1250 O O . ARG A 1 160 ? -18.008 -7.352 10.637 1.00 91.62 160 ARG A O 1
ATOM 1257 N N . VAL A 1 161 ? -17.810 -9.514 11.199 1.00 93.00 161 VAL A N 1
ATOM 1258 C CA . VAL A 1 161 ? -17.063 -9.890 9.995 1.00 93.00 161 VAL A CA 1
ATOM 1259 C C . VAL A 1 161 ? -18.039 -10.393 8.941 1.00 93.00 161 VAL A C 1
ATOM 1261 O O . VAL A 1 161 ? -18.798 -11.326 9.194 1.00 93.00 161 VAL A O 1
ATOM 1264 N N . ASP A 1 162 ? -18.017 -9.771 7.768 1.00 91.56 162 ASP A N 1
ATOM 1265 C CA . ASP A 1 162 ? -18.814 -10.179 6.613 1.00 91.56 162 ASP A CA 1
ATOM 1266 C C . ASP A 1 162 ? -17.951 -10.144 5.350 1.00 91.56 162 ASP A C 1
ATOM 1268 O O . ASP A 1 162 ? -17.818 -9.116 4.686 1.00 91.56 162 ASP A O 1
ATOM 1272 N N . SER A 1 163 ? -17.363 -11.293 5.018 1.00 90.19 163 SER A N 1
ATOM 1273 C CA . SER A 1 163 ? -16.483 -11.450 3.855 1.00 90.19 163 SER A CA 1
ATOM 1274 C C . SER A 1 163 ? -17.222 -11.429 2.515 1.00 90.19 163 SER A C 1
ATOM 1276 O O . SER A 1 163 ? -16.584 -11.302 1.474 1.00 90.19 163 SER A O 1
ATOM 1278 N N . SER A 1 164 ? -18.553 -11.561 2.520 1.00 90.25 164 SER A N 1
ATOM 1279 C CA . SER A 1 164 ? -19.368 -11.514 1.299 1.00 90.25 164 SER A CA 1
ATOM 1280 C C . SER A 1 164 ? -19.702 -10.082 0.879 1.00 90.25 164 SER A C 1
ATOM 1282 O O . SER A 1 164 ? -20.005 -9.811 -0.286 1.00 90.25 164 SER A O 1
ATOM 1284 N N . ARG A 1 165 ? -19.626 -9.145 1.827 1.00 86.38 165 ARG A N 1
ATOM 1285 C CA . ARG A 1 165 ? -19.957 -7.749 1.597 1.00 86.38 165 ARG A CA 1
ATOM 1286 C C . ARG A 1 165 ? -18.823 -7.038 0.872 1.00 86.38 165 ARG A C 1
ATOM 1288 O O . ARG A 1 165 ? -17.693 -6.969 1.348 1.00 86.38 165 ARG A O 1
ATOM 1295 N N . ASN A 1 166 ? -19.154 -6.430 -0.262 1.00 87.31 166 ASN A N 1
ATOM 1296 C CA . ASN A 1 166 ? -18.215 -5.595 -0.998 1.00 87.31 166 ASN A CA 1
ATOM 1297 C C . ASN A 1 166 ? -18.052 -4.235 -0.298 1.00 87.31 166 ASN A C 1
ATOM 1299 O O . ASN A 1 166 ? -18.839 -3.313 -0.514 1.00 87.31 166 ASN A O 1
ATOM 1303 N N . ILE A 1 167 ? -17.057 -4.140 0.583 1.00 88.12 167 ILE A N 1
ATOM 1304 C CA . ILE A 1 167 ? -16.713 -2.914 1.304 1.00 88.12 167 ILE A CA 1
ATOM 1305 C C . ILE A 1 167 ? -15.539 -2.231 0.588 1.00 88.12 167 ILE A C 1
ATOM 1307 O O . ILE A 1 167 ? -14.443 -2.805 0.547 1.00 88.12 167 ILE A O 1
ATOM 1311 N N . PRO A 1 168 ? -15.720 -1.009 0.049 1.00 88.38 168 PRO A N 1
ATOM 1312 C CA . PRO A 1 168 ? -14.620 -0.280 -0.565 1.00 88.38 168 PRO A CA 1
ATOM 1313 C C . PRO A 1 168 ? -13.561 0.043 0.490 1.00 88.38 168 PRO A C 1
ATOM 1315 O O . PRO A 1 168 ? -13.882 0.430 1.612 1.00 88.38 168 PRO A O 1
ATOM 1318 N N . ASN A 1 169 ? -12.296 -0.134 0.126 1.00 89.81 169 ASN A N 1
ATOM 1319 C CA . ASN A 1 169 ? -11.163 0.162 0.990 1.00 89.81 169 ASN A CA 1
ATOM 1320 C C . ASN A 1 169 ? -9.946 0.566 0.155 1.00 89.81 169 ASN A C 1
ATOM 1322 O O . ASN A 1 169 ? -9.786 0.113 -0.981 1.00 89.81 169 ASN A O 1
ATOM 1326 N N . GLN A 1 170 ? -9.105 1.431 0.720 1.00 89.31 170 GLN A N 1
ATOM 1327 C CA . GLN A 1 170 ? -7.779 1.725 0.179 1.00 89.31 170 GLN A CA 1
ATOM 1328 C C . GLN A 1 170 ? -6.764 0.828 0.888 1.00 89.31 170 GLN A C 1
ATOM 1330 O O . GLN A 1 170 ? -6.795 0.707 2.112 1.00 89.31 170 GLN A O 1
ATOM 1335 N N . GLN A 1 171 ? -5.869 0.197 0.128 1.00 90.62 171 GLN A N 1
ATOM 1336 C CA . GLN A 1 171 ? -4.821 -0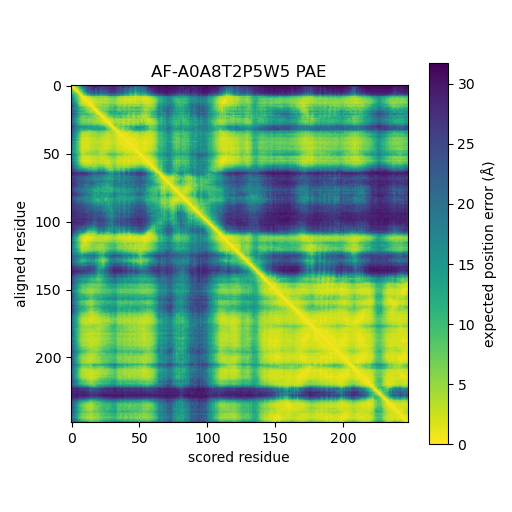.663 0.675 1.00 90.62 171 GLN A CA 1
ATOM 1337 C C . GLN A 1 171 ? -3.443 -0.119 0.331 1.00 90.62 171 GLN A C 1
ATOM 1339 O O . GLN A 1 171 ? -3.209 0.337 -0.790 1.00 90.62 171 GLN A O 1
ATOM 1344 N N . TYR A 1 172 ? -2.524 -0.238 1.284 1.00 90.69 172 TYR A N 1
ATOM 1345 C CA . TYR A 1 172 ? -1.127 0.147 1.142 1.00 90.69 172 TYR A CA 1
ATOM 1346 C C . TYR A 1 172 ? -0.224 -0.951 1.692 1.00 90.69 172 TYR A C 1
ATOM 1348 O O . TYR A 1 172 ? -0.499 -1.526 2.747 1.00 90.69 172 TYR A O 1
ATOM 1356 N N . TRP A 1 173 ? 0.880 -1.208 0.996 1.00 90.56 173 TRP A N 1
ATOM 1357 C CA . TRP A 1 173 ? 1.962 -2.054 1.490 1.00 90.56 173 TRP A CA 1
ATOM 1358 C C . TRP A 1 173 ? 3.092 -1.189 2.038 1.00 90.56 173 TRP A C 1
ATOM 1360 O O . TRP A 1 173 ? 3.589 -0.295 1.354 1.00 90.56 173 TRP A O 1
ATOM 1370 N N . ILE A 1 174 ? 3.483 -1.464 3.280 1.00 90.06 174 ILE A N 1
ATOM 1371 C CA . ILE A 1 174 ? 4.548 -0.766 4.003 1.00 90.06 174 ILE A CA 1
ATOM 1372 C C . ILE A 1 174 ? 5.658 -1.785 4.245 1.00 90.06 174 ILE A C 1
ATOM 1374 O O . ILE A 1 174 ? 5.475 -2.720 5.023 1.00 90.06 174 ILE A O 1
ATOM 1378 N N . PHE A 1 175 ? 6.798 -1.658 3.568 1.00 88.31 175 PHE A N 1
ATOM 1379 C CA . PHE A 1 175 ? 7.819 -2.702 3.608 1.00 88.31 175 PHE A CA 1
ATOM 1380 C C . PHE A 1 175 ? 8.627 -2.696 4.911 1.00 88.31 175 PHE A C 1
ATOM 1382 O O . PHE A 1 175 ? 9.085 -1.665 5.407 1.00 88.31 175 PHE A O 1
ATOM 1389 N N . LYS A 1 176 ? 8.869 -3.895 5.443 1.00 89.19 176 LYS A N 1
ATOM 1390 C CA . LYS A 1 176 ? 9.521 -4.102 6.747 1.00 89.19 176 LYS A CA 1
ATOM 1391 C C . LYS A 1 176 ? 11.000 -3.724 6.759 1.00 89.19 176 LYS A C 1
ATOM 1393 O O . LYS A 1 176 ? 11.544 -3.413 7.811 1.00 89.19 176 LYS A O 1
ATOM 1398 N N . HIS A 1 177 ? 11.657 -3.723 5.599 1.00 83.12 177 HIS A N 1
ATOM 1399 C CA . HIS A 1 177 ? 13.068 -3.340 5.497 1.00 83.12 177 HIS A CA 1
ATOM 1400 C C . HIS A 1 177 ? 13.298 -1.839 5.763 1.00 83.12 177 HIS A C 1
ATOM 1402 O O . HIS A 1 177 ? 14.422 -1.443 6.074 1.00 83.12 177 HIS A O 1
ATOM 1408 N N . HIS A 1 178 ? 12.252 -1.005 5.654 1.00 81.75 178 HIS A N 1
ATOM 1409 C CA . HIS A 1 178 ? 12.330 0.443 5.879 1.00 81.75 178 HIS A CA 1
ATOM 1410 C C . HIS A 1 178 ? 11.493 0.943 7.065 1.00 81.75 178 HIS A C 1
ATOM 1412 O O . HIS A 1 178 ? 11.657 2.096 7.470 1.00 81.75 178 HIS A O 1
ATOM 1418 N N . SER A 1 179 ? 10.583 0.121 7.597 1.00 85.62 179 SER A N 1
ATOM 1419 C CA . SER A 1 179 ? 9.662 0.523 8.661 1.00 85.62 179 SER A CA 1
ATOM 1420 C C . SER A 1 179 ? 9.481 -0.555 9.716 1.00 85.62 179 SER A C 1
ATOM 1422 O O . SER A 1 179 ? 9.236 -1.719 9.402 1.00 85.62 179 SER A O 1
ATOM 1424 N N . SER A 1 180 ? 9.535 -0.137 10.980 1.00 91.12 180 SER A N 1
ATOM 1425 C CA . SER A 1 180 ? 9.117 -0.969 12.109 1.00 91.12 180 SER A CA 1
ATOM 1426 C C . SER A 1 180 ? 7.590 -1.119 12.153 1.00 91.12 180 SER A C 1
ATOM 1428 O O . SER A 1 180 ? 6.857 -0.375 11.501 1.00 91.12 180 SER A O 1
ATOM 1430 N N . ALA A 1 181 ? 7.087 -2.061 12.957 1.00 92.00 181 ALA A N 1
ATOM 1431 C CA . ALA A 1 181 ? 5.644 -2.240 13.137 1.00 92.00 181 ALA A CA 1
ATOM 1432 C C . ALA A 1 181 ? 4.958 -0.990 13.725 1.00 92.00 181 ALA A C 1
ATOM 1434 O O . ALA A 1 181 ? 3.822 -0.685 13.368 1.00 92.00 181 ALA A O 1
ATOM 1435 N N . GLU A 1 182 ? 5.642 -0.261 14.611 1.00 91.81 182 GLU A N 1
ATOM 1436 C CA . GLU A 1 182 ? 5.120 0.976 15.198 1.00 91.81 182 GLU A CA 1
ATOM 1437 C C . GLU A 1 182 ? 5.115 2.127 14.186 1.00 91.81 182 GLU A C 1
ATOM 1439 O O . GLU A 1 182 ? 4.123 2.844 14.068 1.00 91.81 182 GLU A O 1
ATOM 1444 N N . GLU A 1 183 ? 6.178 2.260 13.393 1.00 90.88 183 GLU A N 1
ATOM 1445 C CA . GLU A 1 183 ? 6.249 3.255 12.319 1.00 90.88 183 GLU A CA 1
ATOM 1446 C C . GLU A 1 183 ? 5.195 2.999 11.242 1.00 90.88 183 GLU A C 1
ATOM 1448 O O . GLU A 1 183 ? 4.558 3.935 10.766 1.00 90.88 183 GLU A O 1
ATOM 1453 N N . ALA A 1 184 ? 4.979 1.732 10.880 1.00 92.62 184 ALA A N 1
ATOM 1454 C CA . ALA A 1 184 ? 3.947 1.337 9.930 1.00 92.62 184 ALA A CA 1
ATOM 1455 C C . ALA A 1 184 ? 2.542 1.662 10.452 1.00 92.62 184 ALA A C 1
ATOM 1457 O O . ALA A 1 184 ? 1.692 2.130 9.694 1.00 92.62 184 ALA A O 1
ATOM 1458 N N . GLN A 1 185 ? 2.306 1.470 11.754 1.00 94.06 185 GLN A N 1
ATOM 1459 C CA . GLN A 1 185 ? 1.058 1.872 12.392 1.00 94.06 185 GLN A CA 1
ATOM 1460 C C . GLN A 1 185 ? 0.874 3.393 12.338 1.00 94.06 185 GLN A C 1
ATOM 1462 O O . GLN A 1 185 ? -0.163 3.849 11.868 1.00 94.06 185 GLN A O 1
ATOM 1467 N N . LEU A 1 186 ? 1.874 4.175 12.756 1.00 93.62 186 LEU A N 1
ATOM 1468 C CA . LEU A 1 186 ? 1.824 5.642 12.696 1.00 93.62 186 LEU A CA 1
ATOM 1469 C C . LEU A 1 186 ? 1.581 6.148 11.269 1.00 93.62 186 LEU A C 1
ATOM 1471 O O . LEU A 1 186 ? 0.750 7.028 11.061 1.00 93.62 186 LEU A O 1
ATOM 1475 N N . TRP A 1 187 ? 2.240 5.545 10.278 1.00 92.94 187 TRP A N 1
ATOM 1476 C CA . TRP A 1 187 ? 2.024 5.848 8.864 1.00 92.94 187 TRP A CA 1
ATOM 1477 C C . TRP A 1 187 ? 0.591 5.567 8.421 1.00 92.94 187 TRP A C 1
ATOM 1479 O O . TRP A 1 187 ? -0.015 6.400 7.751 1.00 92.94 187 TRP A O 1
ATOM 1489 N N . CYS A 1 188 ? 0.027 4.430 8.829 1.00 94.94 188 CYS A N 1
ATOM 1490 C CA . CYS A 1 188 ? -1.347 4.064 8.496 1.00 94.94 188 CYS A CA 1
ATOM 1491 C C . CYS A 1 188 ? -2.368 5.035 9.114 1.00 94.94 188 CYS A C 1
ATOM 1493 O O . CYS A 1 188 ? -3.300 5.465 8.434 1.00 94.94 188 CYS A O 1
ATOM 1495 N N . LEU A 1 189 ? -2.161 5.440 10.374 1.00 95.50 189 LEU A N 1
ATOM 1496 C CA . LEU A 1 189 ? -3.011 6.426 11.053 1.00 95.50 189 LEU A CA 1
ATOM 1497 C C . LEU A 1 189 ? -2.911 7.808 10.401 1.00 95.50 189 LEU A C 1
ATOM 1499 O O . LEU A 1 189 ? -3.936 8.412 10.111 1.00 95.50 189 LEU A O 1
ATOM 1503 N N . GLN A 1 190 ? -1.697 8.269 10.092 1.00 93.50 190 GLN A N 1
ATOM 1504 C CA . GLN A 1 190 ? -1.476 9.548 9.413 1.00 93.50 190 GLN A CA 1
ATOM 1505 C C . GLN A 1 190 ? -2.173 9.599 8.050 1.00 93.50 190 GLN A C 1
ATOM 1507 O O . GLN A 1 190 ? -2.794 10.602 7.713 1.00 93.50 190 GLN A O 1
ATOM 1512 N N . ARG A 1 191 ? -2.114 8.513 7.270 1.00 92.38 191 ARG A N 1
ATOM 1513 C CA . ARG A 1 191 ? -2.849 8.429 6.001 1.00 92.38 191 ARG A CA 1
ATOM 1514 C C . ARG A 1 191 ? -4.360 8.479 6.209 1.00 92.38 191 ARG A C 1
ATOM 1516 O O . ARG A 1 191 ? -5.037 9.178 5.473 1.00 92.38 191 ARG A O 1
ATOM 1523 N N . CYS A 1 192 ? -4.887 7.792 7.220 1.00 94.69 192 CYS A N 1
ATOM 1524 C CA . CYS A 1 192 ? -6.309 7.887 7.554 1.00 94.69 192 CYS A CA 1
ATOM 1525 C C . CYS A 1 192 ? -6.718 9.292 8.027 1.00 94.69 192 CYS A C 1
ATOM 1527 O O . CYS A 1 192 ? -7.854 9.712 7.825 1.00 94.69 192 CYS A O 1
ATOM 1529 N N . GLU A 1 193 ? -5.806 10.033 8.655 1.00 93.00 193 GLU A N 1
ATOM 1530 C CA . GLU A 1 193 ? -6.066 11.414 9.049 1.00 93.00 193 GLU A CA 1
ATOM 1531 C C . GLU A 1 193 ? -6.214 12.332 7.827 1.00 93.00 193 GLU A C 1
ATOM 1533 O O . GLU A 1 193 ? -7.137 13.142 7.781 1.00 93.00 193 GLU A O 1
ATOM 1538 N N . GLU A 1 194 ? -5.346 12.154 6.827 1.00 90.38 194 GLU A N 1
ATOM 1539 C CA . GLU A 1 194 ? -5.322 12.919 5.571 1.00 90.38 194 GLU A CA 1
ATOM 1540 C C . GLU A 1 194 ? -6.458 12.547 4.598 1.00 90.38 194 GLU A C 1
ATOM 1542 O O . GLU A 1 194 ? -6.884 13.382 3.800 1.00 90.38 194 GLU A O 1
ATOM 1547 N N . GLU A 1 195 ? -6.953 11.309 4.645 1.00 88.25 195 GLU A N 1
ATOM 1548 C CA . GLU A 1 195 ? -8.008 10.809 3.758 1.00 88.25 195 GLU A CA 1
ATOM 1549 C C . GLU A 1 195 ? -9.403 11.079 4.346 1.00 88.25 195 GLU A C 1
ATOM 1551 O O . GLU A 1 195 ? -9.838 10.422 5.292 1.00 88.25 195 GLU A O 1
ATOM 1556 N N . GLU A 1 196 ? -10.152 12.008 3.743 1.00 88.94 196 GLU A N 1
ATOM 1557 C CA . GLU A 1 196 ? -11.460 12.475 4.243 1.00 88.94 196 GLU A CA 1
ATOM 1558 C C . GLU A 1 196 ? -12.486 11.355 4.462 1.00 88.94 196 GLU A C 1
ATOM 1560 O O . GLU A 1 196 ? -13.303 11.410 5.381 1.00 88.94 196 GLU A O 1
ATOM 1565 N N . LEU A 1 197 ? -12.459 10.330 3.607 1.00 89.75 197 LEU A N 1
ATOM 1566 C CA . LEU A 1 197 ? -13.395 9.209 3.673 1.00 89.75 197 LEU A CA 1
ATOM 1567 C C . LEU A 1 197 ? -12.952 8.119 4.651 1.00 89.75 197 LEU A C 1
ATOM 1569 O O . LEU A 1 197 ? -13.703 7.165 4.849 1.00 89.75 197 LEU A O 1
ATOM 1573 N N . CYS A 1 198 ? -11.763 8.218 5.247 1.00 95.19 198 CYS A N 1
ATOM 1574 C CA . CYS A 1 198 ? -11.284 7.211 6.179 1.00 95.19 198 CYS A CA 1
ATOM 1575 C C . CYS A 1 198 ? -11.962 7.347 7.547 1.00 95.19 198 CYS A C 1
ATOM 1577 O O . CYS A 1 198 ? -11.980 8.408 8.168 1.00 95.19 198 CYS A O 1
ATOM 1579 N N . HIS A 1 199 ? -12.497 6.232 8.045 1.00 95.38 199 HIS A N 1
ATOM 1580 C CA . HIS A 1 199 ? -13.060 6.129 9.391 1.00 95.38 199 HIS A CA 1
ATOM 1581 C C . HIS A 1 199 ? -12.366 5.058 10.234 1.00 95.38 199 HIS A C 1
ATOM 1583 O O . HIS A 1 199 ? -12.289 5.190 11.456 1.00 95.38 199 HIS A O 1
ATOM 1589 N N . VAL A 1 200 ? -11.864 3.990 9.607 1.00 96.81 200 VAL A N 1
ATOM 1590 C CA . VAL A 1 200 ? -11.146 2.906 10.288 1.00 96.81 200 VAL A CA 1
ATOM 1591 C C . VAL A 1 200 ? -9.870 2.575 9.529 1.00 96.81 200 VAL A C 1
ATOM 1593 O O . VAL A 1 200 ? -9.914 2.311 8.333 1.00 96.81 200 VAL A O 1
ATOM 1596 N N . ALA A 1 201 ? -8.751 2.526 10.243 1.00 97.44 201 ALA A N 1
ATOM 1597 C CA . ALA A 1 201 ? -7.464 2.063 9.745 1.00 97.44 201 ALA A CA 1
ATOM 1598 C C . ALA A 1 201 ? -7.100 0.739 10.428 1.00 97.44 201 ALA A C 1
ATOM 1600 O O . ALA A 1 201 ? -7.020 0.684 11.654 1.00 97.44 201 ALA A O 1
ATOM 1601 N N . ASP A 1 202 ? -6.880 -0.327 9.659 1.00 96.56 202 ASP A N 1
ATOM 1602 C CA . ASP A 1 202 ? -6.411 -1.627 10.156 1.00 96.56 202 ASP A CA 1
ATOM 1603 C C . ASP A 1 202 ? -5.017 -1.914 9.600 1.00 96.56 202 ASP A C 1
ATOM 1605 O O . ASP A 1 202 ? -4.833 -2.000 8.384 1.00 96.56 202 ASP A O 1
ATOM 1609 N N . ILE A 1 203 ? -4.033 -2.047 10.493 1.00 96.31 203 ILE A N 1
ATOM 1610 C CA . ILE A 1 203 ? -2.677 -2.468 10.135 1.00 96.31 203 ILE A CA 1
ATOM 1611 C C . ILE A 1 203 ? -2.534 -3.966 10.391 1.00 96.31 203 ILE A C 1
ATOM 1613 O O . ILE A 1 203 ? -2.821 -4.464 11.482 1.00 96.31 203 ILE A O 1
ATOM 1617 N N . ARG A 1 204 ? -2.078 -4.683 9.370 1.00 94.88 204 ARG A N 1
ATOM 1618 C CA . ARG A 1 204 ? -1.996 -6.139 9.363 1.00 94.88 204 ARG A CA 1
ATOM 1619 C C . ARG A 1 204 ? -0.589 -6.601 9.060 1.00 94.88 204 ARG A C 1
ATOM 1621 O O . ARG A 1 204 ? 0.127 -5.984 8.269 1.00 94.88 204 ARG A O 1
ATOM 1628 N N . ASP A 1 205 ? -0.213 -7.706 9.677 1.00 93.75 205 ASP A N 1
ATOM 1629 C CA . ASP A 1 205 ? 1.065 -8.370 9.452 1.00 93.75 205 ASP A CA 1
ATOM 1630 C C . ASP A 1 205 ? 0.836 -9.686 8.697 1.00 93.75 205 ASP A C 1
ATOM 1632 O O . ASP A 1 205 ? 1.030 -10.775 9.233 1.00 93.75 205 ASP A O 1
ATOM 1636 N N . ASP A 1 206 ? 0.331 -9.565 7.465 1.00 85.19 206 ASP A N 1
ATOM 1637 C CA . ASP A 1 206 ? -0.103 -10.702 6.640 1.00 85.19 206 ASP A CA 1
ATOM 1638 C C . ASP A 1 206 ? 1.033 -11.282 5.763 1.00 85.19 206 ASP A C 1
ATOM 1640 O O . ASP A 1 206 ? 0.841 -12.306 5.108 1.00 85.19 206 ASP A O 1
ATOM 1644 N N . GLY A 1 207 ? 2.209 -10.639 5.705 1.00 81.62 207 GLY A N 1
ATOM 1645 C CA . GLY A 1 207 ? 3.267 -10.974 4.745 1.00 81.62 207 GLY A CA 1
ATOM 1646 C C . GLY A 1 207 ? 4.692 -10.942 5.317 1.00 81.62 207 GLY A C 1
ATOM 1647 O O . GLY A 1 207 ? 4.978 -10.227 6.278 1.00 81.62 207 GLY A O 1
ATOM 1648 N N . PRO A 1 208 ? 5.645 -11.679 4.716 1.00 85.38 208 PRO A N 1
ATOM 1649 C CA . PRO A 1 208 ? 7.026 -11.724 5.203 1.00 85.38 208 PRO A CA 1
ATOM 1650 C C . PRO A 1 208 ? 7.773 -10.399 4.992 1.00 85.38 208 PRO A C 1
ATOM 1652 O O . PRO A 1 208 ? 8.622 -10.045 5.808 1.00 85.38 208 PRO A O 1
ATOM 1655 N N . SER A 1 209 ? 7.431 -9.645 3.943 1.00 88.25 209 SER A N 1
ATOM 1656 C CA . SER A 1 209 ? 8.211 -8.478 3.498 1.00 88.25 209 SER A CA 1
ATOM 1657 C C . SER A 1 209 ? 7.526 -7.131 3.744 1.00 88.25 209 SER A C 1
ATOM 1659 O O . SER A 1 209 ? 8.182 -6.091 3.666 1.00 88.25 209 SER A O 1
ATOM 1661 N N . TYR A 1 210 ? 6.232 -7.122 4.070 1.00 90.69 210 TYR A N 1
ATOM 1662 C CA . TYR A 1 210 ? 5.439 -5.902 4.231 1.00 90.69 210 TYR A CA 1
ATOM 1663 C C . TYR A 1 210 ? 4.350 -6.044 5.298 1.00 90.69 210 TYR A C 1
ATOM 1665 O O . TYR A 1 210 ? 3.886 -7.142 5.592 1.00 90.69 210 TYR A O 1
ATOM 1673 N N . PHE A 1 211 ? 3.936 -4.905 5.847 1.00 93.81 211 PHE A N 1
ATOM 1674 C CA . PHE A 1 211 ? 2.668 -4.732 6.543 1.00 93.81 211 PHE A CA 1
ATOM 1675 C C . PHE A 1 211 ? 1.603 -4.254 5.552 1.00 93.81 211 PHE A C 1
ATOM 1677 O O . PHE A 1 211 ? 1.907 -3.486 4.634 1.00 93.81 211 PHE A O 1
ATOM 1684 N N . THR A 1 212 ? 0.355 -4.660 5.760 1.00 94.69 212 THR A N 1
ATOM 1685 C CA . THR A 1 212 ? -0.796 -4.196 4.978 1.00 94.69 212 THR A CA 1
ATOM 1686 C C . THR A 1 212 ? -1.580 -3.182 5.798 1.00 94.69 212 THR A C 1
ATOM 1688 O O . THR A 1 212 ? -2.127 -3.523 6.840 1.00 94.69 212 THR A O 1
ATOM 1691 N N . CYS A 1 213 ? -1.654 -1.938 5.334 1.00 95.06 213 CYS A N 1
ATOM 1692 C CA . CYS A 1 213 ? -2.539 -0.916 5.890 1.00 95.06 213 CYS A CA 1
ATOM 1693 C C . CYS A 1 213 ? -3.814 -0.856 5.048 1.00 95.06 213 CYS A C 1
ATOM 1695 O O . CYS A 1 213 ? -3.740 -0.596 3.846 1.00 95.06 213 CYS A O 1
ATOM 1697 N N . ALA A 1 214 ? -4.968 -1.095 5.668 1.00 95.19 214 ALA A N 1
ATOM 1698 C CA . ALA A 1 214 ? -6.274 -1.000 5.030 1.00 95.19 214 ALA A CA 1
ATOM 1699 C C . ALA A 1 214 ? -7.090 0.137 5.655 1.00 95.19 214 ALA A C 1
ATOM 1701 O O . ALA A 1 214 ? -7.330 0.144 6.863 1.00 95.19 214 ALA A O 1
ATOM 1702 N N . LEU A 1 215 ? -7.523 1.082 4.822 1.00 95.94 215 LEU A N 1
ATOM 1703 C CA . LEU A 1 215 ? -8.362 2.213 5.203 1.00 95.94 215 LEU A CA 1
ATOM 1704 C C . LEU A 1 215 ? -9.795 1.958 4.740 1.00 95.94 215 LEU A C 1
ATOM 1706 O O . LEU A 1 215 ? -10.049 1.746 3.551 1.00 95.94 215 LEU A O 1
ATOM 1710 N N . TYR A 1 216 ? -10.727 1.987 5.683 1.00 95.50 216 TYR A N 1
ATOM 1711 C CA . TYR A 1 216 ? -12.146 1.747 5.462 1.00 95.50 216 TYR A CA 1
ATOM 1712 C C . TYR A 1 216 ? -12.958 3.008 5.762 1.00 95.50 216 TYR A C 1
ATOM 1714 O O . TYR A 1 216 ? -12.638 3.733 6.712 1.00 95.50 216 TYR A O 1
ATOM 1722 N N . PRO A 1 217 ? -14.049 3.246 5.016 1.00 95.06 217 PRO A N 1
ATOM 1723 C CA . PRO A 1 217 ? -15.017 4.270 5.367 1.00 95.06 217 PRO A CA 1
ATOM 1724 C C . PRO A 1 217 ? -15.836 3.869 6.593 1.00 95.06 217 PRO A C 1
ATOM 1726 O O . PRO A 1 217 ? -15.631 2.816 7.202 1.00 95.06 217 PRO A O 1
ATOM 1729 N N . ASN A 1 218 ? -16.796 4.710 6.970 1.00 93.12 218 ASN A N 1
ATOM 1730 C CA . ASN A 1 218 ? -17.731 4.351 8.024 1.00 93.12 218 ASN A CA 1
ATOM 1731 C C . ASN A 1 218 ? -18.664 3.221 7.552 1.00 93.12 218 ASN A C 1
ATOM 1733 O O . ASN A 1 218 ? -19.596 3.442 6.782 1.00 93.12 218 ASN A O 1
ATOM 1737 N N . THR A 1 219 ? -18.405 2.003 8.029 1.00 92.12 219 THR A N 1
ATOM 1738 C CA . THR A 1 219 ? -19.173 0.787 7.714 1.00 92.12 219 THR A CA 1
ATOM 1739 C C . THR A 1 219 ? -20.081 0.343 8.860 1.00 92.12 219 THR A C 1
ATOM 1741 O O . THR A 1 219 ? -20.537 -0.805 8.886 1.00 92.12 219 THR A O 1
ATOM 1744 N N . GLN A 1 220 ? -20.330 1.219 9.837 1.00 90.69 220 GLN A N 1
ATOM 1745 C CA . GLN A 1 220 ? -21.192 0.896 10.966 1.00 90.69 220 GLN A CA 1
ATOM 1746 C C . GLN A 1 220 ? -22.622 0.629 10.490 1.00 90.69 220 GLN A C 1
ATOM 1748 O O . GLN A 1 220 ? -23.210 1.409 9.743 1.00 90.69 220 GLN A O 1
ATOM 1753 N N . VAL A 1 221 ? -23.191 -0.481 10.949 1.00 86.88 221 VAL A N 1
ATOM 1754 C CA . VAL A 1 221 ? -24.598 -0.820 10.741 1.00 86.88 221 VAL A CA 1
ATOM 1755 C C . VAL A 1 221 ? -25.285 -0.838 12.094 1.00 86.88 221 VAL A C 1
ATOM 1757 O O . VAL A 1 221 ? -24.881 -1.563 13.008 1.00 86.88 221 VAL A O 1
ATOM 1760 N N . CYS A 1 222 ? -26.321 -0.019 12.211 1.00 83.69 222 CYS A N 1
ATOM 1761 C CA . CYS A 1 222 ? -27.225 0.016 13.351 1.00 83.69 222 CYS A CA 1
ATOM 1762 C C . CYS A 1 222 ? -28.440 -0.877 13.056 1.00 83.69 222 CYS A C 1
ATOM 1764 O O . CYS A 1 222 ? -28.712 -1.174 11.892 1.00 83.69 222 CYS A O 1
ATOM 1766 N N . GLY A 1 223 ? -29.135 -1.346 14.097 1.00 71.12 223 GLY A N 1
ATOM 1767 C CA . GLY A 1 223 ? -30.276 -2.259 13.952 1.00 71.12 223 GLY A CA 1
ATOM 1768 C C . GLY A 1 223 ? -31.338 -1.779 12.949 1.00 71.12 223 GLY A C 1
ATOM 1769 O O . GLY A 1 223 ? -31.485 -0.583 12.702 1.00 71.12 223 GLY A O 1
ATOM 1770 N N . ALA A 1 224 ? -32.068 -2.733 12.372 1.00 61.12 224 ALA A N 1
ATOM 1771 C CA . ALA A 1 224 ? -33.120 -2.468 11.398 1.00 61.12 224 ALA A CA 1
ATOM 1772 C C . ALA A 1 224 ? -34.396 -1.930 12.081 1.00 61.12 224 ALA A C 1
ATOM 1774 O O . ALA A 1 224 ? -34.642 -2.223 13.257 1.00 61.12 224 ALA A O 1
ATOM 1775 N N . TYR A 1 225 ? -35.205 -1.153 11.349 1.00 55.59 225 TYR A N 1
ATOM 1776 C CA . TYR A 1 225 ? -36.437 -0.505 11.844 1.00 55.59 225 TYR A CA 1
ATOM 1777 C C . TYR A 1 225 ? -37.489 -1.492 12.399 1.00 55.59 225 TYR A C 1
ATOM 1779 O O . TYR A 1 225 ? -38.383 -1.101 13.143 1.00 55.59 225 TYR A O 1
ATOM 1787 N N . ASP A 1 226 ? -37.369 -2.763 12.033 1.00 59.66 226 ASP A N 1
ATOM 1788 C CA . ASP A 1 226 ? -38.287 -3.887 12.215 1.00 59.66 226 ASP A CA 1
ATOM 1789 C C . ASP A 1 226 ? -37.910 -4.823 13.384 1.00 59.66 226 ASP A C 1
ATOM 1791 O O . ASP A 1 226 ? -38.649 -5.751 13.710 1.00 59.66 226 ASP A O 1
ATOM 1795 N N . THR A 1 227 ? -36.805 -4.543 14.082 1.00 57.81 227 THR A N 1
ATOM 1796 C CA . THR A 1 227 ? -36.447 -5.196 15.357 1.00 57.81 227 THR A CA 1
ATOM 1797 C C . THR A 1 227 ? -36.653 -4.231 16.527 1.00 57.81 227 THR A C 1
ATOM 1799 O O . THR A 1 227 ? -36.487 -3.026 16.335 1.00 57.81 227 THR A O 1
ATOM 1802 N N . PRO A 1 228 ? -37.022 -4.699 17.742 1.00 57.94 228 PRO A N 1
ATOM 1803 C CA . PRO A 1 228 ? -37.230 -3.805 18.877 1.00 57.94 228 PRO A CA 1
ATOM 1804 C C . PRO A 1 228 ? -35.987 -2.931 19.078 1.00 57.94 228 PRO A C 1
ATOM 1806 O O . PRO A 1 228 ? -34.889 -3.443 19.304 1.00 57.94 228 PRO A O 1
ATOM 1809 N N . LEU A 1 229 ? -36.177 -1.613 18.931 1.00 55.78 229 LEU A N 1
ATOM 1810 C CA . LEU A 1 229 ? -35.142 -0.583 19.009 1.00 55.78 229 LEU A CA 1
ATOM 1811 C C . LEU A 1 229 ? -34.238 -0.829 20.219 1.00 55.78 229 LEU A C 1
ATOM 1813 O O . LEU A 1 229 ? -34.694 -0.575 21.334 1.00 55.78 229 LEU A O 1
ATOM 1817 N N . ARG A 1 230 ? -32.997 -1.309 20.003 1.00 57.84 230 ARG A N 1
ATOM 1818 C CA . ARG A 1 230 ? -31.826 -1.189 20.915 1.00 57.84 230 ARG A CA 1
ATOM 1819 C C . ARG A 1 230 ? -30.597 -2.033 20.540 1.00 57.84 230 ARG A C 1
ATOM 1821 O O . ARG A 1 230 ? -29.767 -2.285 21.409 1.00 57.84 230 ARG A O 1
ATOM 1828 N N . GLN A 1 231 ? -30.405 -2.464 19.291 1.00 64.19 231 GLN A N 1
ATOM 1829 C CA . GLN A 1 231 ? -29.087 -3.012 18.944 1.00 64.19 231 GLN A CA 1
ATOM 1830 C C . GLN A 1 231 ? -28.081 -1.869 18.736 1.00 64.19 231 GLN A C 1
ATOM 1832 O O . GLN A 1 231 ? -28.347 -0.983 17.917 1.00 64.19 231 GLN A O 1
ATOM 1837 N N . PRO A 1 232 ? -26.952 -1.853 19.474 1.00 74.75 232 PRO A N 1
ATOM 1838 C CA . PRO A 1 232 ? -25.910 -0.857 19.270 1.00 74.75 232 PRO A CA 1
ATOM 1839 C C . PRO A 1 232 ? -25.339 -0.979 17.853 1.00 74.75 232 PRO A C 1
ATOM 1841 O O . PRO A 1 232 ? -25.274 -2.074 17.289 1.00 74.75 232 PRO A O 1
ATOM 1844 N N . CYS A 1 233 ? -24.929 0.149 17.273 1.00 85.19 233 CYS A N 1
ATOM 1845 C CA . CYS A 1 233 ? -24.271 0.154 15.972 1.00 85.19 233 CYS A CA 1
ATOM 1846 C C . CYS A 1 233 ? -22.994 -0.686 16.035 1.00 85.19 233 CYS A C 1
ATOM 1848 O O . CYS A 1 233 ? -22.187 -0.547 16.954 1.00 85.19 233 CYS A O 1
ATOM 1850 N N . SER A 1 234 ? -22.823 -1.554 15.046 1.00 88.75 234 SER A N 1
ATOM 1851 C CA . SER A 1 234 ? -21.701 -2.485 14.964 1.00 88.75 234 SER A CA 1
ATOM 1852 C C . SER A 1 234 ? -20.883 -2.191 13.718 1.00 88.75 234 SER A C 1
ATOM 1854 O O . SER A 1 234 ? -21.441 -1.986 12.638 1.00 88.75 234 SER A O 1
ATOM 1856 N N . LEU A 1 235 ? -19.561 -2.138 13.866 1.00 92.12 235 LEU A N 1
ATOM 1857 C CA . LEU A 1 235 ? -18.658 -1.975 12.732 1.00 92.12 235 LEU A CA 1
ATOM 1858 C C . LEU A 1 235 ? -18.658 -3.265 11.908 1.00 92.12 235 LEU A C 1
ATOM 1860 O O . LEU A 1 235 ? -18.532 -4.347 12.480 1.00 92.12 235 LEU A O 1
ATOM 1864 N N . VAL A 1 236 ? -18.776 -3.150 10.585 1.00 93.19 236 VAL A N 1
ATOM 1865 C CA . VAL A 1 236 ? -18.704 -4.301 9.676 1.00 93.19 236 VAL A CA 1
ATOM 1866 C C . VAL A 1 236 ? -17.408 -4.247 8.875 1.00 93.19 236 VAL A C 1
ATOM 1868 O O . VAL A 1 236 ? -17.158 -3.257 8.191 1.00 93.19 236 VAL A O 1
ATOM 1871 N N . LEU A 1 237 ? -16.589 -5.296 8.939 1.00 94.25 237 LEU A N 1
ATOM 1872 C CA . LEU A 1 237 ? -15.342 -5.415 8.169 1.00 94.25 237 LEU A CA 1
ATOM 1873 C C . LEU A 1 237 ? -15.340 -6.704 7.331 1.00 94.25 237 LEU A C 1
ATOM 1875 O O . LEU A 1 237 ? -15.979 -7.682 7.724 1.00 94.25 237 LEU A O 1
ATOM 1879 N N . PRO A 1 238 ? -14.618 -6.747 6.195 1.00 92.75 238 PRO A N 1
ATOM 1880 C CA . PRO A 1 238 ? -14.571 -7.944 5.348 1.00 92.75 238 PRO A CA 1
ATOM 1881 C C . PRO A 1 238 ? -13.772 -9.098 5.977 1.00 92.75 238 PRO A C 1
ATOM 1883 O O . PRO A 1 238 ? -13.942 -10.259 5.605 1.00 92.75 238 PRO A O 1
ATOM 1886 N N . GLN A 1 239 ? -12.906 -8.785 6.942 1.00 92.12 239 GLN A N 1
ATOM 1887 C CA . GLN A 1 239 ? -12.041 -9.727 7.646 1.00 92.12 239 GLN A CA 1
ATOM 1888 C C . GLN A 1 239 ? -11.870 -9.311 9.117 1.00 92.12 239 GLN A C 1
ATOM 1890 O O . GLN A 1 239 ? -12.086 -8.138 9.437 1.00 92.12 239 GLN A O 1
ATOM 1895 N N . PRO A 1 240 ? -11.483 -10.236 10.020 1.00 92.44 240 PRO A N 1
ATOM 1896 C CA . PRO A 1 240 ? -11.250 -9.908 11.424 1.00 92.44 240 PRO A CA 1
ATOM 1897 C C . PRO A 1 240 ? -10.159 -8.836 11.567 1.00 92.44 240 PRO A C 1
ATOM 1899 O O . PRO A 1 240 ? -9.098 -8.996 10.952 1.00 92.44 240 PRO A O 1
ATOM 1902 N N . PRO A 1 241 ? -10.381 -7.762 12.348 1.00 93.31 241 PRO A N 1
ATOM 1903 C CA . PRO A 1 241 ? -9.372 -6.724 12.554 1.00 93.31 241 PRO A CA 1
ATOM 1904 C C . PRO A 1 241 ? -8.156 -7.288 13.300 1.00 93.31 241 PRO A C 1
ATOM 1906 O O . PRO A 1 241 ? -8.319 -8.112 14.201 1.00 93.31 241 PRO A O 1
ATOM 1909 N N . GLN A 1 242 ? -6.950 -6.824 12.960 1.00 93.75 242 GLN A N 1
ATOM 1910 C CA . GLN A 1 242 ? -5.725 -7.215 13.672 1.00 93.75 242 GLN A CA 1
ATOM 1911 C C . GLN A 1 242 ? -5.248 -6.101 14.607 1.00 93.75 242 GLN A C 1
ATOM 1913 O O . GLN A 1 242 ? -5.059 -6.327 15.800 1.00 93.75 242 GLN A O 1
ATOM 1918 N N . LYS A 1 243 ? -5.085 -4.884 14.082 1.00 94.81 243 LYS A N 1
ATOM 1919 C CA . LYS A 1 243 ? -4.727 -3.683 14.852 1.00 94.81 243 LYS A CA 1
ATOM 1920 C C . LYS A 1 243 ? -5.531 -2.497 14.321 1.00 94.81 243 LYS A C 1
ATOM 1922 O O . LYS A 1 243 ? -4.983 -1.501 13.843 1.00 94.81 243 LYS A O 1
ATOM 1927 N N . ALA A 1 244 ? -6.851 -2.628 14.404 1.00 95.88 244 ALA A N 1
ATOM 1928 C CA . ALA A 1 244 ? -7.780 -1.632 13.899 1.00 95.88 244 ALA A CA 1
ATOM 1929 C C . ALA A 1 244 ? -7.947 -0.448 14.859 1.00 95.88 244 ALA A C 1
ATOM 1931 O O . ALA A 1 244 ? -8.082 -0.608 16.073 1.00 95.88 244 ALA A O 1
ATOM 1932 N N . HIS A 1 245 ? -7.976 0.749 14.288 1.00 96.69 245 HIS A N 1
ATOM 1933 C CA . HIS A 1 245 ? -8.156 2.019 14.972 1.00 96.69 245 HIS A CA 1
ATOM 1934 C C . HIS A 1 245 ? -9.233 2.822 14.248 1.00 96.69 245 HIS A C 1
ATOM 1936 O O . HIS A 1 245 ? -9.228 2.920 13.024 1.00 96.69 245 HIS A O 1
ATOM 1942 N N . ARG A 1 246 ? -10.169 3.391 15.003 1.00 95.44 246 ARG A N 1
ATOM 1943 C CA . ARG A 1 246 ? -11.260 4.220 14.493 1.00 95.44 246 ARG A CA 1
ATOM 1944 C C . ARG A 1 246 ? -10.949 5.690 14.736 1.00 95.44 246 ARG A C 1
ATOM 1946 O O . ARG A 1 246 ? -10.622 6.042 15.869 1.00 95.44 246 ARG A O 1
ATOM 1953 N N . LYS A 1 247 ? -11.096 6.516 13.704 1.00 94.50 247 LYS A N 1
ATOM 1954 C CA . LYS A 1 247 ? -10.975 7.976 13.783 1.00 94.50 247 LYS A CA 1
ATOM 1955 C C . LYS A 1 247 ? -12.068 8.543 14.702 1.00 94.50 247 LYS A C 1
ATOM 1957 O O . LYS A 1 247 ? -13.210 8.067 14.645 1.00 94.50 247 LYS A O 1
ATOM 1962 N N . GLN A 1 248 ? -11.694 9.450 15.604 1.00 86.69 248 GLN A N 1
ATOM 1963 C CA . GLN A 1 248 ? -12.607 10.082 16.567 1.00 86.69 248 GLN A CA 1
ATOM 1964 C C . GLN A 1 248 ? -13.390 11.241 15.954 1.00 86.69 248 GLN A C 1
ATOM 1966 O O . GLN A 1 248 ? -12.848 11.922 15.059 1.00 86.69 248 GLN A O 1
#

Foldseek 3Di:
DDPPPLDQQDKDWDPDQADQDQDADDDDDDPVGDDLVRVVVVQSVVLSPDPLRFWDKDKDWDQPFAWDQDPVQQWTWDADSNDIDTHHPVNDDPVPPPDDDGRDDTPIGIIIMGRPPDPLQVDDDDPPSSRHPCDVSNPPPPLDPCLCVQKDWDDLVLEAAALPDDFDKDKDWAFPNVDDPVRQVSVLSVVLVVDPQFFKWAWAPPDPTTIMIITGGQQWDADDPPDDPDDDTGHYDNDRGDGMIGGD

pLDDT: mean 75.09, std 18.3, range [26.7, 97.44]

InterPro domains:
  IPR052001 MHC Class II Gamma Chain/Thyroglobulin [PTHR14093] (1-247)